Protein AF-A0A2S5LD39-F1 (afdb_monomer_lite)

Structure (mmCIF, N/CA/C/O backbone):
data_AF-A0A2S5LD39-F1
#
_entry.id   AF-A0A2S5LD39-F1
#
loop_
_atom_site.group_PDB
_atom_site.id
_atom_site.type_symbol
_atom_site.label_atom_id
_atom_site.label_alt_id
_atom_site.label_comp_id
_atom_site.label_asym_id
_atom_site.label_entity_id
_atom_site.label_seq_id
_atom_site.pdbx_PDB_ins_code
_atom_site.Cartn_x
_atom_site.Cartn_y
_atom_site.Cartn_z
_atom_site.occupancy
_atom_site.B_iso_or_equiv
_atom_site.auth_seq_id
_atom_site.auth_comp_id
_atom_site.auth_asym_id
_atom_site.auth_atom_id
_atom_site.pdbx_PDB_model_num
ATOM 1 N N . GLY A 1 1 ? -14.773 -1.674 6.099 1.00 36.03 1 GLY A N 1
ATOM 2 C CA . GLY A 1 1 ? -15.063 -3.081 6.422 1.00 36.03 1 GLY A CA 1
ATOM 3 C C . GLY A 1 1 ? -13.744 -3.769 6.643 1.00 36.03 1 GLY A C 1
ATOM 4 O O . GLY A 1 1 ? -12.915 -3.707 5.745 1.00 36.03 1 GLY A O 1
ATOM 5 N N . GLN A 1 2 ? -13.526 -4.292 7.850 1.00 42.81 2 GLN A N 1
ATOM 6 C CA . GLN A 1 2 ? -12.303 -4.993 8.237 1.00 42.81 2 GLN A CA 1
ATOM 7 C C . GLN A 1 2 ? -12.036 -6.142 7.260 1.00 42.81 2 GLN A C 1
ATOM 9 O O . GLN A 1 2 ? -12.878 -7.022 7.088 1.00 42.81 2 GLN A O 1
ATOM 14 N N . GLN A 1 3 ? -10.891 -6.097 6.583 1.00 44.25 3 GLN A N 1
ATOM 15 C CA . GLN A 1 3 ? -10.404 -7.213 5.784 1.00 44.25 3 GLN A CA 1
ATOM 16 C C . GLN A 1 3 ? -9.757 -8.193 6.763 1.00 44.25 3 GLN A C 1
ATOM 18 O O . GLN A 1 3 ? -8.699 -7.909 7.318 1.00 44.25 3 GLN A O 1
ATOM 23 N N . GLY A 1 4 ? -10.460 -9.293 7.041 1.00 42.28 4 GLY A N 1
ATOM 24 C CA . GLY A 1 4 ? -9.931 -10.406 7.820 1.00 42.28 4 GLY A CA 1
ATOM 25 C C . GLY A 1 4 ? -8.698 -10.992 7.138 1.00 42.28 4 GLY A C 1
ATOM 26 O O . GLY A 1 4 ? -8.635 -11.029 5.908 1.00 42.28 4 GLY A O 1
ATOM 27 N N . ALA A 1 5 ? -7.730 -11.410 7.954 1.00 51.00 5 ALA A N 1
ATOM 28 C CA . ALA A 1 5 ? -6.478 -12.023 7.534 1.00 51.00 5 ALA A CA 1
ATOM 29 C C . ALA A 1 5 ? -6.742 -13.129 6.500 1.00 51.00 5 ALA A C 1
ATOM 31 O O . ALA A 1 5 ? -7.277 -14.193 6.818 1.00 51.00 5 ALA A O 1
ATOM 32 N N . ALA A 1 6 ? -6.428 -12.838 5.237 1.00 49.62 6 ALA A N 1
ATOM 33 C CA . ALA A 1 6 ? -6.490 -13.827 4.179 1.00 49.62 6 ALA A CA 1
ATOM 34 C C . ALA A 1 6 ? -5.391 -14.871 4.448 1.00 49.62 6 ALA A C 1
ATOM 36 O O . ALA A 1 6 ? -4.260 -14.475 4.729 1.00 49.62 6 ALA A O 1
ATOM 37 N N . PRO A 1 7 ? -5.682 -16.182 4.370 1.00 45.50 7 PRO A N 1
ATOM 38 C CA . PRO A 1 7 ? -4.676 -17.212 4.598 1.00 45.50 7 PRO A CA 1
ATOM 39 C C . PRO A 1 7 ? -3.533 -17.059 3.589 1.00 45.50 7 PRO A C 1
ATOM 41 O O . PRO A 1 7 ? -3.802 -16.977 2.384 1.00 45.50 7 PRO A O 1
ATOM 44 N N . GLU A 1 8 ? -2.281 -17.073 4.061 1.00 47.78 8 GLU A N 1
ATOM 45 C CA . GLU A 1 8 ? -1.061 -17.095 3.236 1.00 47.78 8 GLU A CA 1
ATOM 46 C C . GLU A 1 8 ? -0.910 -18.437 2.501 1.00 47.78 8 GLU A C 1
ATOM 48 O O . GLU A 1 8 ? -0.020 -19.250 2.723 1.00 47.78 8 GLU A O 1
ATOM 53 N N . THR A 1 9 ? -1.846 -18.703 1.604 1.00 56.69 9 THR A N 1
ATOM 54 C CA . THR A 1 9 ? -1.719 -19.727 0.577 1.00 56.69 9 THR A CA 1
ATOM 55 C C . THR A 1 9 ? -1.221 -19.032 -0.682 1.00 56.69 9 THR A C 1
ATOM 57 O O . THR A 1 9 ? -1.571 -17.879 -0.927 1.00 56.69 9 THR A O 1
ATOM 60 N N . LEU A 1 10 ? -0.440 -19.717 -1.520 1.00 48.19 10 LEU A N 1
ATOM 61 C CA . LEU A 1 10 ? 0.029 -19.171 -2.805 1.00 48.19 10 LEU A CA 1
ATOM 62 C C . LEU A 1 10 ? -1.124 -18.604 -3.670 1.00 48.19 10 LEU A C 1
ATOM 64 O O . LEU A 1 10 ? -0.924 -17.673 -4.444 1.00 48.19 10 LEU A O 1
ATOM 68 N N . GLY A 1 11 ? -2.351 -19.117 -3.496 1.00 48.88 11 GLY A N 1
ATOM 69 C CA . GLY A 1 11 ? -3.562 -18.559 -4.107 1.00 48.88 11 GLY A CA 1
ATOM 70 C C . GLY A 1 11 ?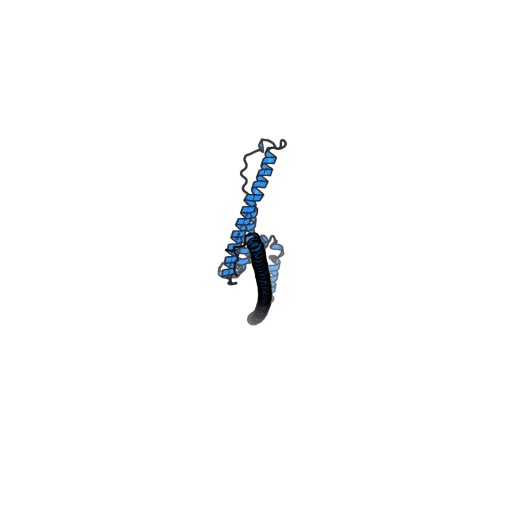 -4.066 -17.267 -3.447 1.00 48.88 11 GLY A C 1
ATOM 71 O O . GLY A 1 11 ? -4.524 -16.366 -4.146 1.00 48.88 11 GLY A O 1
ATOM 72 N N . GLY A 1 12 ? -3.949 -17.134 -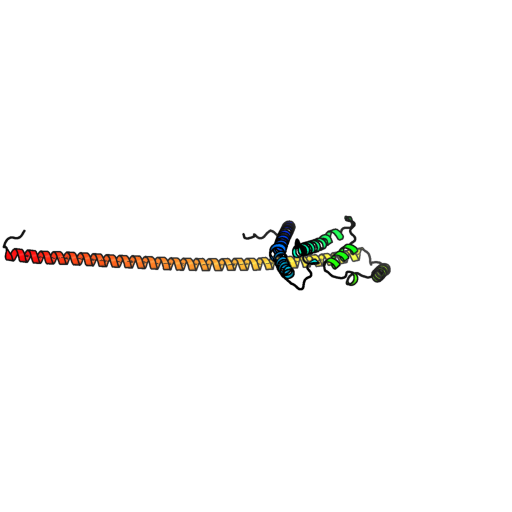2.123 1.00 48.72 12 GLY A N 1
ATOM 73 C CA . GLY A 1 12 ? -4.310 -15.929 -1.369 1.00 48.72 12 GLY A CA 1
ATOM 74 C C . GLY A 1 12 ? -3.435 -14.726 -1.721 1.00 48.72 12 GLY A C 1
ATOM 75 O O . GLY A 1 12 ? -3.961 -13.648 -1.992 1.00 48.72 12 GLY A O 1
ATOM 76 N N . THR A 1 13 ? -2.118 -14.913 -1.837 1.00 56.69 13 THR A N 1
ATOM 77 C CA . THR A 1 13 ? -1.185 -13.863 -2.287 1.00 56.69 13 THR A CA 1
ATOM 78 C C . THR A 1 13 ? -1.436 -13.444 -3.735 1.00 56.69 13 THR A C 1
ATOM 80 O O . THR A 1 13 ? -1.395 -12.254 -4.044 1.00 56.69 13 THR A O 1
ATOM 83 N N . GLN A 1 14 ? -1.785 -14.377 -4.625 1.00 55.34 14 GLN A N 1
ATOM 84 C CA . GLN A 1 14 ? -2.117 -14.059 -6.018 1.00 55.34 14 GLN A CA 1
ATOM 85 C C . GLN A 1 14 ? -3.451 -13.296 -6.146 1.00 55.34 14 GLN A C 1
ATOM 87 O O . GLN A 1 14 ? -3.560 -12.358 -6.939 1.00 55.34 14 GLN A O 1
ATOM 92 N N . ILE A 1 15 ? -4.450 -13.636 -5.323 1.00 60.41 15 ILE A N 1
ATOM 93 C CA . ILE A 1 15 ? -5.727 -12.907 -5.240 1.00 60.41 15 ILE A CA 1
ATOM 94 C C . ILE A 1 15 ? -5.523 -11.507 -4.644 1.00 60.41 15 ILE A C 1
ATOM 96 O O . ILE A 1 15 ? -6.068 -10.536 -5.173 1.00 60.41 15 ILE A O 1
ATOM 100 N N . LEU A 1 16 ? -4.711 -11.366 -3.592 1.00 59.88 16 LEU A N 1
ATOM 101 C CA . LEU A 1 16 ? -4.358 -10.063 -3.018 1.00 59.88 16 LEU A CA 1
ATOM 102 C C . LEU A 1 16 ? -3.633 -9.175 -4.035 1.00 59.88 16 LEU A C 1
ATOM 104 O O . LEU A 1 16 ? -3.983 -8.005 -4.178 1.00 59.88 16 LEU A O 1
ATOM 108 N N . ASN A 1 17 ? -2.693 -9.734 -4.799 1.00 60.44 17 ASN A N 1
ATOM 109 C CA . ASN A 1 17 ? -1.932 -8.975 -5.789 1.00 60.44 17 ASN A CA 1
ATOM 110 C C . ASN A 1 17 ? -2.812 -8.505 -6.968 1.00 60.44 17 ASN A C 1
ATOM 112 O O . ASN A 1 17 ? -2.760 -7.347 -7.390 1.00 60.44 17 ASN A O 1
ATOM 116 N N . ASN A 1 18 ? -3.721 -9.365 -7.443 1.00 61.41 18 ASN A N 1
ATOM 117 C CA . ASN A 1 18 ? -4.702 -8.990 -8.466 1.00 61.41 18 ASN A CA 1
ATOM 118 C C . ASN A 1 18 ? -5.665 -7.893 -7.974 1.00 61.41 18 ASN A C 1
ATOM 120 O O . ASN A 1 18 ? -5.945 -6.935 -8.703 1.00 61.41 18 ASN A O 1
ATOM 124 N N . ASN A 1 19 ? -6.122 -7.977 -6.722 1.00 60.94 19 ASN A N 1
ATOM 125 C CA . ASN A 1 19 ? -6.968 -6.946 -6.119 1.00 60.94 19 ASN A CA 1
ATOM 126 C C . ASN A 1 19 ? -6.217 -5.616 -5.927 1.00 60.94 19 ASN A C 1
ATOM 128 O O . ASN A 1 19 ? -6.778 -4.552 -6.204 1.00 60.94 19 ASN A O 1
ATOM 132 N N . ALA A 1 20 ? -4.940 -5.659 -5.539 1.00 65.00 20 ALA A N 1
ATOM 133 C CA . ALA A 1 20 ? -4.105 -4.472 -5.370 1.00 65.00 20 ALA A CA 1
ATOM 134 C C . ALA A 1 20 ? -3.916 -3.698 -6.688 1.00 65.00 20 ALA A C 1
ATOM 136 O O . ALA A 1 20 ? -4.089 -2.477 -6.717 1.00 65.00 20 ALA A O 1
ATOM 137 N N . SER A 1 21 ? -3.664 -4.396 -7.802 1.00 74.88 21 SER A N 1
ATOM 138 C CA . SER A 1 21 ? -3.486 -3.760 -9.120 1.00 74.88 21 SER A CA 1
ATOM 139 C C . SER A 1 21 ? -4.731 -2.989 -9.595 1.00 74.88 21 SER A C 1
ATOM 141 O O . SER A 1 21 ? -4.629 -1.905 -10.178 1.00 74.88 21 SER A O 1
ATOM 143 N N . THR A 1 22 ? -5.928 -3.493 -9.277 1.00 79.25 22 THR A N 1
ATOM 144 C CA . THR A 1 22 ? -7.205 -2.849 -9.625 1.00 79.25 22 THR A CA 1
ATOM 145 C C . THR A 1 22 ? -7.416 -1.558 -8.834 1.00 79.25 22 THR A C 1
ATOM 147 O O . THR A 1 22 ? -7.843 -0.542 -9.392 1.00 79.25 22 THR A O 1
ATOM 150 N N . VAL A 1 23 ? -7.073 -1.569 -7.543 1.00 83.69 23 VAL A N 1
ATOM 151 C CA . VAL A 1 23 ? -7.136 -0.377 -6.686 1.00 83.69 23 VAL A CA 1
ATOM 152 C C . VAL A 1 23 ? -6.140 0.682 -7.162 1.00 83.69 23 VAL A C 1
ATOM 154 O O . VAL A 1 23 ? -6.523 1.844 -7.304 1.00 83.69 23 VAL A O 1
ATOM 157 N N . MET A 1 24 ? -4.909 0.289 -7.502 1.00 82.38 24 MET A N 1
ATOM 158 C CA . MET A 1 24 ? -3.881 1.213 -7.997 1.00 82.38 24 MET A CA 1
ATOM 159 C C . MET A 1 24 ? -4.282 1.890 -9.311 1.00 82.38 24 MET A C 1
ATOM 161 O O . MET A 1 24 ? -4.194 3.113 -9.422 1.00 82.38 24 MET A O 1
ATOM 165 N N . ARG A 1 25 ? -4.819 1.137 -10.283 1.00 85.94 25 ARG A N 1
ATOM 166 C CA . ARG A 1 25 ? -5.350 1.711 -11.535 1.00 85.94 25 ARG A CA 1
ATOM 167 C C . ARG A 1 25 ? -6.470 2.714 -11.284 1.00 85.94 25 ARG A C 1
ATOM 169 O O . ARG A 1 25 ? -6.530 3.755 -11.937 1.00 85.94 25 ARG A O 1
ATOM 176 N N . ARG A 1 26 ? -7.365 2.416 -10.337 1.00 85.94 26 ARG A N 1
ATOM 177 C CA . ARG A 1 26 ? -8.467 3.315 -9.975 1.00 85.94 26 ARG A CA 1
ATOM 178 C C . ARG A 1 26 ? -7.954 4.607 -9.344 1.00 85.94 26 ARG A C 1
ATOM 180 O O . ARG A 1 26 ? -8.447 5.674 -9.701 1.00 85.94 26 ARG A O 1
ATOM 187 N N . ILE A 1 27 ? -6.989 4.524 -8.427 1.00 86.81 27 ILE A N 1
ATOM 188 C CA . ILE A 1 27 ? -6.377 5.700 -7.791 1.00 86.81 27 ILE A CA 1
ATOM 189 C C . ILE A 1 27 ? -5.663 6.552 -8.840 1.00 86.81 27 ILE A C 1
ATOM 191 O O . ILE A 1 27 ? -5.909 7.753 -8.906 1.00 86.81 27 ILE A O 1
ATOM 195 N N . ALA A 1 28 ? -4.861 5.931 -9.705 1.00 86.31 28 ALA A N 1
ATOM 196 C CA . ALA A 1 28 ? -4.162 6.620 -10.782 1.00 86.31 28 ALA A CA 1
ATOM 197 C C . ALA A 1 28 ? -5.122 7.338 -11.738 1.00 86.31 28 ALA A C 1
ATOM 199 O O . ALA A 1 28 ? -4.931 8.520 -12.009 1.00 86.31 28 ALA A O 1
ATOM 200 N N . ARG A 1 29 ? -6.204 6.676 -12.170 1.00 87.31 29 ARG A N 1
ATOM 201 C CA . ARG A 1 29 ? -7.238 7.317 -12.994 1.00 87.31 29 ARG A CA 1
ATOM 202 C C . ARG A 1 29 ? -7.949 8.446 -12.253 1.00 87.31 29 ARG A C 1
ATOM 204 O O . ARG A 1 29 ? -8.180 9.499 -12.822 1.00 87.31 29 ARG A O 1
ATOM 211 N N . THR A 1 30 ? -8.263 8.255 -10.973 1.00 88.19 30 THR A N 1
ATOM 212 C CA . THR A 1 30 ? -8.900 9.308 -10.167 1.00 88.19 30 THR A CA 1
ATOM 213 C C . THR A 1 30 ? -7.996 10.533 -10.055 1.00 88.19 30 THR A C 1
ATOM 215 O O . THR A 1 30 ? -8.482 11.657 -10.118 1.00 88.19 30 THR A O 1
ATOM 218 N N . TYR A 1 31 ? -6.687 10.331 -9.923 1.00 87.44 31 TYR A N 1
ATOM 219 C CA . TYR A 1 31 ? -5.715 11.416 -9.899 1.00 87.44 31 TYR A CA 1
ATOM 220 C C . TYR A 1 31 ? -5.603 12.118 -11.262 1.00 87.44 31 TYR A C 1
ATOM 222 O O . TYR A 1 31 ? -5.674 13.345 -11.320 1.00 87.44 31 TYR A O 1
ATOM 230 N N . ASP A 1 32 ? -5.507 11.355 -12.356 1.00 87.62 32 ASP A N 1
ATOM 231 C CA . ASP A 1 32 ? -5.506 11.888 -13.725 1.00 87.62 32 ASP A CA 1
ATOM 232 C C . ASP A 1 32 ? -6.782 12.730 -13.995 1.00 87.62 32 ASP A C 1
ATOM 234 O O . ASP A 1 32 ? -6.670 13.880 -14.421 1.00 87.62 32 ASP A O 1
ATOM 238 N N . ASP A 1 33 ? -7.972 12.220 -13.650 1.00 88.38 33 ASP A N 1
ATOM 239 C CA . ASP A 1 33 ? -9.276 12.855 -13.922 1.00 88.38 33 ASP A CA 1
ATOM 240 C C . ASP A 1 33 ? -9.602 14.041 -12.988 1.00 88.38 33 ASP A C 1
ATOM 242 O O . ASP A 1 33 ? -10.328 14.964 -13.365 1.00 88.38 33 ASP A O 1
ATOM 246 N N . LYS A 1 34 ? -9.157 14.001 -11.723 1.00 88.75 34 LYS A N 1
ATOM 247 C CA . LYS A 1 34 ? -9.543 14.993 -10.693 1.00 88.75 34 LYS A CA 1
ATOM 248 C C . LYS A 1 34 ? -8.462 16.008 -10.369 1.00 88.75 34 LYS A C 1
ATOM 250 O O . LYS A 1 34 ? -8.786 17.065 -9.833 1.00 88.75 34 LYS A O 1
ATOM 255 N N . VAL A 1 35 ? -7.207 15.713 -10.686 1.00 89.94 35 VAL A N 1
ATOM 256 C CA . VAL A 1 35 ? -6.081 16.613 -10.430 1.00 89.94 35 VAL A CA 1
ATOM 257 C C . VAL A 1 35 ? -5.474 17.049 -11.752 1.00 89.94 35 VAL A C 1
ATOM 259 O O . VAL A 1 35 ? -5.552 18.228 -12.086 1.00 89.94 35 VAL A O 1
ATOM 262 N N . THR A 1 36 ? -4.929 16.122 -12.534 1.00 88.50 36 THR A N 1
ATOM 263 C CA . THR A 1 36 ? -4.137 16.469 -13.720 1.00 88.50 36 THR A CA 1
ATOM 264 C C . THR A 1 36 ? -4.974 17.152 -14.804 1.00 88.50 36 THR A C 1
ATOM 266 O O . THR A 1 36 ? -4.620 18.244 -15.244 1.00 88.50 36 THR A O 1
ATOM 269 N N . GLU A 1 37 ? -6.108 16.572 -15.206 1.00 89.81 37 GLU A N 1
ATOM 270 C CA . GLU A 1 37 ? -6.962 17.145 -16.254 1.00 89.81 37 GLU A CA 1
ATOM 271 C C . GLU A 1 37 ? -7.525 18.532 -15.873 1.00 89.81 37 GLU A C 1
ATOM 273 O O . GLU A 1 37 ? -7.377 19.455 -16.679 1.00 89.81 37 GLU A O 1
ATOM 278 N N . PRO A 1 38 ? -8.086 18.760 -14.665 1.00 91.19 38 PRO A N 1
ATOM 279 C CA . PRO A 1 38 ? -8.578 20.084 -14.281 1.00 91.19 38 PRO A CA 1
ATOM 280 C C . PRO A 1 38 ? -7.489 21.156 -14.205 1.00 91.19 38 PRO A C 1
ATOM 282 O O . PRO A 1 38 ? -7.743 22.303 -14.569 1.00 91.19 38 PRO A O 1
ATOM 285 N N . HIS A 1 39 ? -6.280 20.809 -13.747 1.00 90.12 39 HIS A N 1
ATOM 286 C CA . HIS A 1 39 ? -5.182 21.775 -13.664 1.00 90.12 39 HIS A CA 1
ATOM 287 C C . HIS A 1 39 ? -4.656 22.140 -15.050 1.00 90.12 39 HIS A C 1
ATOM 289 O O . HIS A 1 39 ? -4.509 23.323 -15.339 1.00 90.12 39 HIS A O 1
ATOM 295 N N . ILE A 1 40 ? -4.449 21.156 -15.933 1.00 88.25 40 ILE A N 1
ATOM 296 C CA . ILE A 1 40 ? -4.031 21.427 -17.316 1.00 88.25 40 ILE A CA 1
ATOM 297 C C . ILE A 1 40 ? -5.100 22.252 -18.038 1.00 88.25 40 ILE A C 1
ATOM 299 O O . ILE A 1 40 ? -4.751 23.215 -18.713 1.00 88.25 40 ILE A O 1
ATOM 303 N N . ARG A 1 41 ? -6.393 21.942 -17.853 1.00 89.19 41 ARG A N 1
ATOM 304 C CA . ARG A 1 41 ? -7.486 22.742 -18.426 1.00 89.19 41 ARG A CA 1
ATOM 305 C C . ARG A 1 41 ? -7.445 24.184 -17.925 1.00 89.19 41 ARG A C 1
ATOM 307 O O . ARG A 1 41 ? -7.509 25.091 -18.740 1.00 89.19 41 ARG A O 1
ATOM 314 N N . ARG A 1 42 ? -7.261 24.403 -16.620 1.00 88.81 42 ARG A N 1
ATOM 315 C CA . ARG A 1 42 ? -7.143 25.753 -16.046 1.00 88.81 42 ARG A CA 1
ATOM 316 C C . ARG A 1 42 ? -5.941 26.521 -16.602 1.00 88.81 42 ARG A C 1
ATOM 318 O O . ARG A 1 42 ? -6.063 27.704 -16.898 1.00 88.81 42 ARG A O 1
ATOM 325 N N . TYR A 1 43 ? -4.782 25.874 -16.729 1.00 89.00 43 TYR A N 1
ATOM 326 C CA . TYR A 1 43 ? -3.599 26.513 -17.313 1.00 89.00 43 TYR A CA 1
ATOM 327 C C . TYR A 1 43 ? -3.806 26.831 -18.792 1.00 89.00 43 TYR A C 1
ATOM 329 O O . TYR A 1 43 ? -3.395 27.890 -19.249 1.00 89.00 43 TYR A O 1
ATOM 337 N N . TYR A 1 44 ? -4.493 25.952 -19.518 1.00 87.25 44 TYR A N 1
ATOM 338 C CA . TYR A 1 44 ? -4.851 26.190 -20.907 1.00 87.25 44 TYR A CA 1
ATOM 339 C C . TYR A 1 44 ? -5.832 27.361 -21.061 1.00 87.25 44 TYR A C 1
ATOM 341 O O . TYR A 1 44 ? -5.604 28.248 -21.874 1.00 87.25 44 TYR A O 1
ATOM 349 N N . GLU A 1 45 ? -6.873 27.423 -20.227 1.00 85.88 45 GLU A N 1
ATOM 350 C CA . GLU A 1 45 ? -7.801 28.560 -20.167 1.00 85.88 45 GLU A CA 1
ATOM 351 C C . GLU A 1 45 ? -7.071 29.875 -19.869 1.00 85.88 45 GLU A C 1
ATOM 353 O O . GLU A 1 45 ? -7.372 30.899 -20.476 1.00 85.88 45 GLU A O 1
ATOM 358 N N . TRP A 1 46 ? -6.080 29.848 -18.975 1.00 87.06 46 TRP A N 1
ATOM 359 C CA . TRP A 1 46 ? -5.250 31.016 -18.695 1.00 87.06 46 TRP A CA 1
ATOM 360 C C . TRP A 1 46 ? -4.413 31.443 -19.914 1.00 87.06 46 TRP A C 1
ATOM 362 O O . TRP A 1 46 ? -4.397 32.625 -20.242 1.00 87.06 46 TRP A O 1
ATOM 372 N N . LEU A 1 47 ? -3.801 30.496 -20.635 1.00 85.56 47 LEU A N 1
ATOM 373 C CA . LEU A 1 47 ? -3.046 30.776 -21.868 1.00 85.56 47 LEU A CA 1
ATOM 374 C C . LEU A 1 47 ? -3.927 31.328 -23.000 1.00 85.56 47 LEU A C 1
ATOM 376 O O . LEU A 1 47 ? -3.465 32.129 -23.806 1.00 85.56 47 LEU A O 1
ATOM 380 N N . LEU A 1 48 ? -5.205 30.945 -23.058 1.00 85.88 48 LEU A N 1
ATOM 381 C CA . LEU A 1 48 ? -6.149 31.511 -24.027 1.00 85.88 48 LEU A CA 1
ATOM 382 C C . LEU A 1 48 ? -6.442 32.998 -23.765 1.00 85.88 48 LEU A C 1
ATOM 384 O O . LEU A 1 48 ? -6.684 33.752 -24.711 1.00 85.88 48 LEU A O 1
ATOM 388 N N . LEU A 1 49 ? -6.407 33.426 -22.501 1.00 85.69 49 LEU A N 1
ATOM 389 C CA . LEU A 1 49 ? -6.624 34.819 -22.096 1.00 85.69 49 LEU A CA 1
ATOM 390 C C . LEU A 1 49 ? -5.377 35.697 -22.265 1.00 85.69 49 LEU A C 1
ATOM 392 O O . LEU A 1 49 ? -5.497 36.921 -22.248 1.00 85.69 49 LEU A O 1
ATOM 396 N N . ASP A 1 50 ? -4.204 35.089 -22.427 1.00 85.94 50 ASP A N 1
ATOM 397 C CA . ASP A 1 50 ? -2.939 35.798 -22.580 1.00 85.94 50 ASP A CA 1
ATOM 398 C C . ASP A 1 50 ? -2.858 36.499 -23.950 1.00 85.94 50 ASP A C 1
ATOM 400 O O . ASP A 1 50 ? -3.144 35.906 -24.996 1.00 85.94 50 ASP A O 1
ATOM 404 N N . SER A 1 51 ? -2.494 37.782 -23.953 1.00 83.25 51 SER A N 1
ATOM 405 C CA . SER A 1 51 ? -2.311 38.584 -25.167 1.00 83.25 51 SER A CA 1
ATOM 406 C C . SER A 1 51 ? -1.008 38.279 -25.901 1.00 83.25 51 SER A C 1
ATOM 408 O O . SER A 1 51 ? -0.908 38.580 -27.089 1.00 83.25 51 SER A O 1
ATOM 410 N N . ASP A 1 52 ? -0.028 37.692 -25.211 1.00 87.56 52 ASP A N 1
ATOM 411 C CA . ASP A 1 52 ? 1.290 37.388 -25.771 1.00 87.56 52 ASP A CA 1
ATOM 412 C C . ASP A 1 52 ? 1.290 36.079 -26.582 1.00 87.56 52 ASP A C 1
ATOM 414 O O . ASP A 1 52 ? 2.214 35.820 -27.357 1.00 87.56 52 ASP A O 1
ATOM 418 N N . VAL A 1 53 ? 0.236 35.262 -26.452 1.00 84.00 53 VAL A N 1
ATOM 419 C CA . VAL A 1 53 ? 0.050 34.025 -27.221 1.00 84.00 53 VAL A CA 1
ATOM 420 C C . VAL A 1 53 ? -0.623 34.344 -28.566 1.00 84.00 53 VAL A C 1
ATOM 422 O O . VAL A 1 53 ? -1.739 34.876 -28.573 1.00 84.00 53 VAL A O 1
ATOM 425 N N . PRO A 1 54 ? -0.006 34.004 -29.716 1.00 85.75 54 PRO A N 1
ATOM 426 C CA . PRO A 1 54 ? -0.601 34.231 -31.030 1.00 85.75 54 PRO A CA 1
ATOM 427 C C . PRO A 1 54 ? -1.946 33.516 -31.194 1.00 85.75 54 PRO A C 1
ATOM 429 O O . PRO A 1 54 ? -2.088 32.350 -30.832 1.00 85.75 54 PRO A O 1
ATOM 432 N N . GLU A 1 55 ? -2.916 34.173 -31.834 1.00 78.31 55 GLU A N 1
ATOM 433 C CA . GLU A 1 55 ? -4.260 33.608 -32.049 1.00 78.31 55 GLU A CA 1
ATOM 434 C C . GLU A 1 55 ? -4.233 32.290 -32.846 1.00 78.31 55 GLU A C 1
ATOM 436 O O . GLU A 1 55 ? -5.069 31.419 -32.643 1.00 78.31 55 GLU A O 1
ATOM 441 N N . SER A 1 56 ? -3.227 32.089 -33.706 1.00 82.94 56 SER A N 1
ATOM 442 C CA . SER A 1 56 ? -3.027 30.831 -34.440 1.00 82.94 56 SER A CA 1
ATOM 443 C C . SER A 1 56 ? -2.717 29.629 -33.545 1.00 82.94 56 SER A C 1
ATOM 445 O O . SER A 1 56 ? -2.889 28.493 -33.979 1.00 82.94 56 SER A O 1
ATOM 447 N N . GLU A 1 57 ? -2.230 29.863 -32.325 1.00 77.81 57 GLU A N 1
ATOM 448 C CA . GLU A 1 57 ? -1.927 28.818 -31.341 1.00 77.81 57 GLU A CA 1
ATOM 449 C C . GLU A 1 57 ? -3.084 28.590 -30.353 1.00 77.81 57 GLU A C 1
ATOM 451 O O . GLU A 1 57 ? -3.102 27.586 -29.636 1.00 77.81 57 GLU A O 1
ATOM 456 N N . LYS A 1 58 ? -4.092 29.474 -30.359 1.00 81.12 58 LYS A N 1
ATOM 457 C CA . LYS A 1 58 ? -5.311 29.362 -29.555 1.00 81.12 58 LYS A CA 1
ATOM 458 C C . LYS A 1 58 ? -6.319 28.469 -30.277 1.00 81.12 58 LYS A C 1
ATOM 460 O O . LYS A 1 58 ? -7.034 28.891 -31.180 1.00 81.12 58 LYS A O 1
ATOM 465 N N . GLY A 1 59 ? -6.344 27.194 -29.899 1.00 80.88 59 GLY A N 1
ATOM 466 C CA . GLY A 1 59 ? -7.212 26.176 -30.499 1.00 80.88 59 GLY A CA 1
ATOM 467 C C . GLY A 1 59 ? -8.226 25.577 -29.526 1.00 80.88 59 GLY A C 1
ATOM 468 O O . GLY A 1 59 ? -8.237 25.874 -28.332 1.00 80.88 59 GLY A O 1
ATOM 469 N N . ASP A 1 60 ? -9.061 24.670 -30.025 1.00 79.62 60 ASP A N 1
ATOM 470 C CA . ASP A 1 60 ? -9.825 23.770 -29.161 1.00 79.62 60 ASP A CA 1
ATOM 471 C C . ASP A 1 60 ? -8.977 22.526 -28.853 1.00 79.62 60 ASP A C 1
ATOM 473 O O . ASP A 1 60 ? -8.495 21.851 -29.766 1.00 79.62 60 ASP A O 1
ATOM 477 N N . TYR A 1 61 ? -8.777 22.227 -27.567 1.00 78.06 61 TYR A N 1
ATOM 478 C CA . TYR A 1 61 ? -8.002 21.073 -27.116 1.00 78.06 61 TYR A CA 1
ATOM 479 C C . TYR A 1 61 ? -8.820 20.183 -26.194 1.00 78.06 61 TYR A C 1
ATOM 481 O O . TYR A 1 61 ? -9.310 20.587 -25.138 1.00 78.06 61 TYR A O 1
ATOM 489 N N . LYS A 1 62 ? -8.851 18.896 -26.540 1.00 80.00 62 LYS A N 1
ATOM 490 C CA . LYS A 1 62 ? -9.381 17.848 -25.676 1.00 80.00 62 LYS A CA 1
ATOM 491 C C . LYS A 1 62 ? -8.245 17.182 -24.907 1.00 80.00 62 LYS A C 1
ATOM 493 O O . LYS A 1 62 ? -7.507 16.361 -25.448 1.00 80.00 62 LYS A O 1
ATOM 498 N N . ILE A 1 63 ? -8.115 17.533 -23.632 1.00 81.19 63 ILE A N 1
ATOM 499 C CA . ILE A 1 63 ? -7.095 16.973 -22.740 1.00 81.19 63 ILE A CA 1
ATOM 500 C C . ILE A 1 63 ? -7.528 15.572 -22.291 1.00 81.19 63 ILE A C 1
ATOM 502 O O . ILE A 1 63 ? -8.649 15.385 -21.827 1.00 81.19 63 ILE A O 1
ATOM 506 N N . VAL A 1 64 ? -6.630 14.591 -22.416 1.00 83.12 64 VAL A N 1
ATOM 507 C CA . VAL A 1 64 ? -6.798 13.239 -21.861 1.00 83.12 64 VAL A CA 1
ATOM 508 C C . VAL A 1 64 ? -5.538 12.890 -21.072 1.00 83.12 64 VAL A C 1
ATOM 510 O O . VAL A 1 64 ? -4.512 12.534 -21.654 1.00 83.12 64 VAL A O 1
ATOM 513 N N . ALA A 1 65 ? -5.601 12.994 -19.745 1.00 83.88 65 ALA A N 1
ATOM 514 C CA . ALA A 1 65 ? -4.483 12.645 -18.874 1.00 83.88 65 ALA A CA 1
ATOM 515 C C . ALA A 1 65 ? -4.382 11.117 -18.719 1.00 83.88 65 ALA A C 1
ATOM 517 O O . ALA A 1 65 ? -5.344 10.449 -18.351 1.00 83.88 65 ALA A O 1
ATOM 518 N N . ARG A 1 66 ? -3.216 10.543 -19.039 1.00 83.81 66 ARG A N 1
ATOM 519 C CA . ARG A 1 66 ? -2.926 9.103 -18.859 1.00 83.81 66 ARG A CA 1
ATOM 520 C C . ARG A 1 66 ? -1.616 8.850 -18.115 1.00 83.81 66 ARG A C 1
ATOM 522 O O . ARG A 1 66 ? -1.111 7.729 -18.134 1.00 83.81 66 ARG A O 1
ATOM 529 N N . GLY A 1 67 ? -1.029 9.889 -17.525 1.00 81.19 67 GLY A N 1
ATOM 530 C CA . GLY A 1 67 ? 0.322 9.845 -16.972 1.00 81.19 67 GLY A CA 1
ATOM 531 C C . GLY A 1 67 ? 0.415 8.902 -15.780 1.00 81.19 67 GLY A C 1
ATOM 532 O O . GLY A 1 67 ? 1.232 7.981 -15.784 1.00 81.19 67 GLY A O 1
ATOM 533 N N . SER A 1 68 ? -0.462 9.076 -14.791 1.00 83.19 68 SER A N 1
ATOM 534 C CA . SER A 1 68 ? -0.477 8.216 -13.608 1.00 83.19 68 SER A CA 1
ATOM 535 C C . SER A 1 68 ? -0.873 6.788 -13.971 1.00 83.19 68 SER A C 1
ATOM 537 O O . SER A 1 68 ? -0.260 5.833 -13.495 1.00 83.19 68 SER A O 1
ATOM 539 N N . SER A 1 69 ? -1.848 6.628 -14.867 1.00 81.75 69 SER A N 1
ATOM 540 C CA . SER A 1 69 ? -2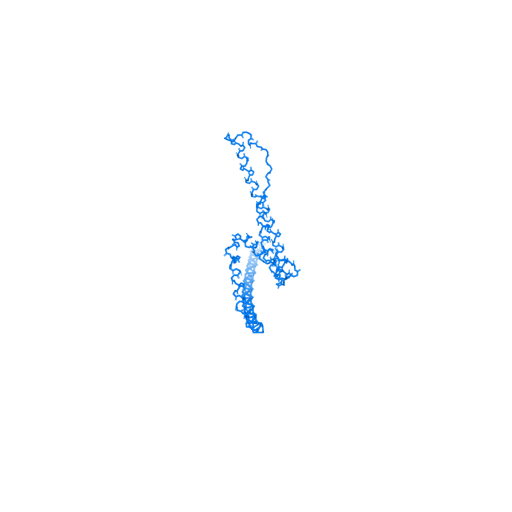.290 5.308 -15.331 1.00 81.75 69 SER A CA 1
ATOM 541 C C . SER A 1 69 ? -1.172 4.534 -16.051 1.00 81.75 69 SER A C 1
ATOM 543 O O . SER A 1 69 ? -0.965 3.354 -15.779 1.00 81.75 69 SER A O 1
ATOM 545 N N . ALA A 1 70 ? -0.399 5.196 -16.919 1.00 83.69 70 ALA A N 1
ATOM 546 C CA . ALA A 1 70 ? 0.722 4.579 -17.631 1.00 83.69 70 ALA A CA 1
ATOM 547 C C . ALA A 1 70 ? 1.862 4.152 -16.691 1.00 83.69 70 ALA A C 1
ATOM 549 O O . ALA A 1 70 ? 2.507 3.130 -16.927 1.00 83.69 70 ALA A O 1
ATOM 550 N N . LEU A 1 71 ? 2.102 4.906 -15.613 1.00 84.44 71 LEU A N 1
ATOM 551 C CA . LEU A 1 71 ? 3.098 4.543 -14.604 1.00 84.44 71 LEU A CA 1
ATOM 552 C C . LEU A 1 71 ? 2.694 3.286 -13.827 1.00 84.44 71 LEU A C 1
ATOM 554 O O . LEU A 1 71 ? 3.547 2.433 -13.593 1.00 84.44 71 LEU A O 1
ATOM 558 N N . VAL A 1 72 ? 1.409 3.144 -13.490 1.00 84.50 72 VAL A N 1
ATOM 559 C CA . VAL A 1 72 ? 0.890 1.938 -12.827 1.00 84.50 72 VAL A CA 1
ATOM 560 C C . VAL A 1 72 ? 1.001 0.713 -13.732 1.00 84.50 72 VAL A C 1
ATOM 562 O O . VAL A 1 72 ? 1.460 -0.330 -13.276 1.00 84.50 72 VAL A O 1
ATOM 565 N N . GLU A 1 73 ? 0.654 0.818 -15.019 1.00 84.62 73 GLU A N 1
ATOM 566 C CA . GLU A 1 73 ? 0.831 -0.315 -15.943 1.00 84.62 73 GLU A CA 1
ATOM 567 C C . GLU A 1 73 ? 2.301 -0.713 -16.090 1.00 84.62 73 GLU A C 1
ATOM 569 O O . GLU A 1 73 ? 2.614 -1.901 -16.134 1.00 84.62 73 GLU A O 1
ATOM 574 N N . ARG A 1 74 ? 3.216 0.264 -16.122 1.00 83.00 74 ARG A N 1
ATOM 575 C CA . ARG A 1 74 ? 4.654 -0.023 -16.174 1.00 83.00 74 ARG A CA 1
ATOM 576 C C . ARG A 1 74 ? 5.131 -0.764 -14.923 1.00 83.00 74 ARG A C 1
ATOM 578 O O . ARG A 1 74 ? 5.947 -1.673 -15.034 1.00 83.00 74 ARG A O 1
ATOM 585 N N . ASP A 1 75 ? 4.627 -0.400 -13.746 1.00 83.12 75 ASP A N 1
ATOM 586 C CA . ASP A 1 75 ? 4.963 -1.096 -12.500 1.00 83.12 75 ASP A CA 1
ATOM 587 C C . ASP A 1 75 ? 4.429 -2.538 -12.481 1.00 83.12 75 ASP A C 1
ATOM 589 O O . ASP A 1 75 ? 5.170 -3.477 -12.196 1.00 83.12 75 ASP A O 1
ATOM 593 N N . ILE A 1 76 ? 3.178 -2.743 -12.905 1.00 82.75 76 ILE A N 1
ATOM 594 C CA . ILE A 1 76 ? 2.581 -4.082 -13.037 1.00 82.75 76 ILE A CA 1
ATOM 595 C C . ILE A 1 76 ? 3.388 -4.947 -14.020 1.00 82.75 76 ILE A C 1
ATOM 597 O O . ILE A 1 76 ? 3.642 -6.127 -13.759 1.00 82.75 76 ILE A O 1
ATOM 601 N N . GLN A 1 77 ? 3.829 -4.370 -15.141 1.00 81.12 77 GLN A N 1
ATOM 602 C CA . GLN A 1 77 ? 4.700 -5.057 -16.097 1.00 81.12 77 GLN A CA 1
ATOM 603 C C . GLN A 1 77 ? 6.032 -5.457 -15.453 1.00 81.12 77 GLN A C 1
ATOM 605 O O . GLN A 1 77 ? 6.448 -6.603 -15.601 1.00 81.12 77 GLN A O 1
ATOM 610 N N . ASN A 1 78 ? 6.663 -4.569 -14.681 1.00 83.69 78 ASN A N 1
ATOM 611 C CA . ASN A 1 78 ? 7.905 -4.869 -13.964 1.00 83.69 78 ASN A CA 1
ATOM 612 C C . ASN A 1 78 ? 7.743 -6.036 -12.978 1.00 83.69 78 ASN A C 1
ATOM 614 O O . ASN A 1 78 ? 8.575 -6.945 -12.957 1.00 83.69 78 ASN A O 1
ATOM 618 N N . GLN A 1 79 ? 6.655 -6.046 -12.204 1.00 82.00 79 GLN A N 1
ATOM 619 C CA . GLN A 1 79 ? 6.343 -7.140 -11.280 1.00 82.00 79 GLN A CA 1
ATOM 620 C C . GLN A 1 79 ? 6.110 -8.463 -12.021 1.00 82.00 79 GLN A C 1
ATOM 622 O O . GLN A 1 79 ? 6.599 -9.513 -11.604 1.00 82.00 79 GLN A O 1
ATOM 627 N N . THR A 1 80 ? 5.409 -8.411 -13.155 1.00 79.88 80 THR A N 1
ATOM 628 C CA . THR A 1 80 ? 5.155 -9.589 -13.997 1.00 79.88 80 THR A CA 1
ATOM 629 C C . THR A 1 80 ? 6.458 -10.145 -14.568 1.00 79.88 80 THR A C 1
ATOM 631 O O . THR A 1 80 ? 6.684 -11.352 -14.515 1.00 79.88 80 THR A O 1
ATOM 634 N N . ILE A 1 81 ? 7.352 -9.277 -15.061 1.00 82.31 81 ILE A N 1
ATOM 635 C CA . ILE A 1 81 ? 8.666 -9.689 -15.569 1.00 82.31 81 ILE A CA 1
ATOM 636 C C . ILE A 1 81 ? 9.462 -10.401 -14.479 1.00 82.31 81 ILE A C 1
ATOM 638 O O . ILE A 1 81 ? 10.002 -11.463 -14.768 1.00 82.31 81 ILE A O 1
ATOM 642 N N . ALA A 1 82 ? 9.467 -9.898 -13.240 1.00 80.88 82 ALA A N 1
ATOM 643 C CA . ALA A 1 82 ? 10.137 -10.555 -12.116 1.00 80.88 82 ALA A CA 1
ATOM 644 C C . ALA A 1 82 ? 9.590 -11.973 -11.848 1.00 80.88 82 ALA A C 1
ATOM 646 O O . ALA A 1 82 ? 10.361 -12.920 -11.689 1.00 80.88 82 ALA A O 1
ATOM 647 N N . GLN A 1 83 ? 8.263 -12.144 -11.858 1.00 78.00 83 GLN A N 1
ATOM 648 C CA . GLN A 1 83 ? 7.616 -13.445 -11.640 1.00 78.00 83 GLN A CA 1
ATOM 649 C C . GLN A 1 83 ? 7.900 -14.455 -12.762 1.00 78.00 83 GLN A C 1
ATOM 651 O O . GLN A 1 83 ? 7.953 -15.660 -12.509 1.00 78.00 83 GLN A O 1
ATOM 656 N N . MET A 1 84 ? 8.147 -13.987 -13.992 1.00 76.25 84 MET A N 1
ATOM 657 C CA . MET A 1 84 ? 8.519 -14.861 -15.112 1.00 76.25 84 MET A CA 1
ATOM 658 C C . MET A 1 84 ? 9.866 -15.575 -14.914 1.00 76.25 84 MET A C 1
ATOM 660 O O . MET A 1 84 ? 10.124 -16.551 -15.618 1.00 76.25 84 MET A O 1
ATOM 664 N N . GLY A 1 85 ? 10.693 -15.171 -13.942 1.00 75.81 85 GLY A N 1
ATOM 665 C CA . GLY A 1 85 ? 11.999 -15.788 -13.687 1.00 75.81 85 GLY A CA 1
ATOM 666 C C . GLY A 1 85 ? 11.939 -17.305 -13.473 1.00 75.81 85 GLY A C 1
ATOM 667 O O . GLY A 1 85 ? 12.797 -18.030 -13.969 1.00 75.81 85 GLY A O 1
ATOM 668 N N . ALA A 1 86 ? 10.882 -17.815 -12.832 1.00 70.75 86 ALA A N 1
ATOM 669 C CA . ALA A 1 86 ? 10.701 -19.256 -12.636 1.00 70.75 86 ALA A CA 1
ATOM 670 C C . ALA A 1 86 ? 10.416 -20.019 -13.946 1.00 70.75 86 ALA A C 1
ATOM 672 O O . ALA A 1 86 ? 10.831 -21.167 -14.099 1.00 70.75 86 ALA A O 1
ATOM 673 N N . MET A 1 87 ? 9.735 -19.386 -14.909 1.00 72.25 87 MET A N 1
ATOM 674 C CA . MET A 1 87 ? 9.441 -19.981 -16.220 1.00 72.25 87 MET A CA 1
ATOM 675 C C . MET A 1 87 ? 10.653 -19.938 -17.152 1.00 72.25 87 MET A C 1
ATOM 677 O O . MET A 1 87 ? 10.858 -20.863 -17.929 1.00 72.25 87 MET A O 1
ATOM 681 N N . VAL A 1 88 ? 11.488 -18.903 -17.032 1.00 75.50 88 VAL A N 1
ATOM 682 C CA . VAL A 1 88 ? 12.711 -18.709 -17.829 1.00 75.50 88 VAL A CA 1
ATOM 683 C C . VAL A 1 88 ? 13.752 -19.803 -17.570 1.00 75.50 88 VAL A C 1
ATOM 685 O O . VAL A 1 88 ? 14.498 -20.175 -18.470 1.00 75.50 88 VAL A O 1
ATOM 688 N N . ILE A 1 89 ? 13.792 -20.349 -16.352 1.00 74.00 89 ILE A N 1
ATOM 689 C CA . ILE A 1 89 ? 14.713 -21.434 -15.982 1.00 74.00 89 ILE A CA 1
ATOM 690 C C . ILE A 1 89 ? 14.311 -22.764 -16.643 1.00 74.00 89 ILE A C 1
ATOM 692 O O . ILE A 1 89 ? 15.156 -23.642 -16.804 1.00 74.00 89 ILE A O 1
ATOM 696 N N . ASN A 1 90 ? 13.047 -22.927 -17.047 1.00 76.19 90 ASN A N 1
ATOM 697 C CA . ASN A 1 90 ? 12.567 -24.146 -17.686 1.00 76.19 90 ASN A CA 1
ATOM 698 C C . ASN A 1 90 ? 12.805 -24.098 -19.214 1.00 76.19 90 ASN A C 1
ATOM 700 O O . ASN A 1 90 ? 12.124 -23.342 -19.915 1.00 76.19 90 ASN A O 1
ATOM 704 N N . PRO A 1 91 ? 13.696 -24.949 -19.768 1.00 71.69 91 PRO A N 1
ATOM 705 C CA . PRO A 1 91 ? 14.021 -24.943 -21.196 1.00 71.69 91 PRO A CA 1
ATOM 706 C C . PRO A 1 91 ? 12.833 -25.258 -22.118 1.00 71.69 91 PRO A C 1
ATOM 708 O O . PRO A 1 91 ? 12.880 -24.931 -23.301 1.00 71.69 91 PRO A O 1
ATOM 711 N N . ALA A 1 92 ? 11.760 -25.870 -21.598 1.00 75.12 92 ALA A N 1
ATOM 712 C CA . ALA A 1 92 ? 10.579 -26.250 -22.374 1.00 75.12 92 ALA A CA 1
ATOM 713 C C . ALA A 1 92 ? 9.828 -25.053 -22.982 1.00 75.12 92 ALA A C 1
ATOM 715 O O . ALA A 1 92 ? 9.150 -25.210 -23.994 1.00 75.12 92 ALA A O 1
ATOM 716 N N . PHE A 1 93 ? 9.954 -23.861 -22.390 1.00 74.06 93 PHE A N 1
ATOM 717 C CA . PHE A 1 93 ? 9.302 -22.651 -22.896 1.00 74.06 93 PHE A CA 1
ATOM 718 C C . PHE A 1 93 ? 10.106 -21.935 -23.990 1.00 74.06 93 PHE A C 1
ATOM 720 O O . PHE A 1 93 ? 9.604 -20.980 -24.577 1.00 74.06 93 PHE A O 1
ATOM 727 N N . GLY A 1 94 ? 11.344 -22.366 -24.271 1.00 75.75 94 GLY A N 1
ATOM 728 C CA . GLY A 1 94 ? 12.178 -21.769 -25.320 1.00 75.75 94 GLY A CA 1
ATOM 729 C C . GLY A 1 94 ? 12.537 -20.295 -25.085 1.00 75.75 94 GLY A C 1
ATOM 730 O O . GLY A 1 94 ? 12.825 -19.573 -26.038 1.00 75.75 94 GLY A O 1
ATOM 731 N N . ILE A 1 95 ? 12.496 -19.829 -23.833 1.00 78.06 95 ILE A N 1
ATOM 732 C CA . ILE A 1 95 ? 12.816 -18.448 -23.460 1.00 78.06 95 ILE A CA 1
ATOM 733 C C . ILE A 1 95 ? 14.327 -18.333 -23.254 1.00 78.06 95 ILE A C 1
ATOM 735 O O . ILE A 1 95 ? 14.907 -19.121 -22.517 1.00 78.06 95 ILE A O 1
ATOM 739 N N . ASP A 1 96 ? 14.961 -17.338 -23.876 1.00 81.75 96 ASP A N 1
ATOM 740 C CA . ASP A 1 96 ? 16.380 -17.036 -23.662 1.00 81.75 96 ASP A CA 1
ATOM 741 C C . ASP A 1 96 ? 16.571 -16.280 -22.328 1.00 81.75 96 ASP A C 1
ATOM 743 O O . ASP A 1 96 ? 16.153 -15.116 -22.221 1.00 81.75 96 ASP A O 1
ATOM 747 N N . PRO A 1 97 ? 17.238 -16.880 -21.320 1.00 80.94 97 PRO A N 1
ATOM 748 C CA . PRO A 1 97 ? 17.438 -16.242 -20.022 1.00 80.94 97 PRO A CA 1
ATOM 749 C C . PRO A 1 97 ? 18.279 -14.967 -20.083 1.00 80.94 97 PRO A C 1
ATOM 751 O O . PRO A 1 97 ? 18.052 -14.051 -19.293 1.00 80.94 97 PRO A O 1
ATOM 754 N N . LYS A 1 98 ? 19.221 -14.871 -21.033 1.00 82.12 98 LYS A N 1
ATOM 755 C CA . LYS A 1 98 ? 20.083 -13.691 -21.198 1.00 82.12 98 LYS A CA 1
ATOM 756 C C . LYS A 1 98 ? 19.295 -12.501 -21.726 1.00 82.12 98 LYS A C 1
ATOM 758 O O . LYS A 1 98 ? 19.509 -11.372 -21.292 1.00 82.12 98 LYS A O 1
ATOM 763 N N . ARG A 1 99 ? 18.366 -12.743 -22.651 1.00 82.38 99 ARG A N 1
ATOM 764 C CA . ARG A 1 99 ? 17.486 -11.687 -23.171 1.00 82.38 99 ARG A CA 1
ATOM 765 C C . ARG A 1 99 ? 16.466 -11.260 -22.124 1.00 82.38 99 ARG A C 1
ATOM 767 O O . ARG A 1 99 ? 16.275 -10.064 -21.940 1.00 82.38 99 ARG A O 1
ATOM 774 N N . TRP A 1 100 ? 15.878 -12.210 -21.397 1.00 85.94 100 TRP A N 1
ATOM 775 C CA . TRP A 1 100 ? 14.927 -11.899 -20.328 1.00 85.94 100 TRP A CA 1
ATOM 776 C C . TRP A 1 100 ? 15.558 -11.059 -19.208 1.00 85.94 100 TRP A C 1
ATOM 778 O O . TRP A 1 100 ? 14.997 -10.026 -18.846 1.00 85.94 100 TRP A O 1
ATOM 788 N N . ILE A 1 101 ? 16.743 -11.433 -18.705 1.00 83.62 101 ILE A N 1
ATOM 789 C CA . ILE A 1 101 ? 17.397 -10.668 -17.630 1.00 83.62 101 ILE A CA 1
ATOM 790 C C . ILE A 1 101 ? 17.815 -9.267 -18.102 1.00 83.62 101 ILE A C 1
ATOM 792 O O . ILE A 1 101 ? 17.731 -8.306 -17.340 1.00 83.62 101 ILE A O 1
ATOM 796 N N . ALA A 1 102 ? 18.194 -9.120 -19.377 1.00 85.69 102 ALA A N 1
ATOM 797 C CA . ALA A 1 102 ? 18.479 -7.815 -19.960 1.00 85.69 102 ALA A CA 1
ATOM 798 C C . ALA A 1 102 ? 17.227 -6.925 -20.019 1.00 85.69 102 ALA A C 1
ATOM 800 O O . ALA A 1 102 ? 17.312 -5.741 -19.697 1.00 85.69 102 ALA A O 1
ATOM 801 N N . GLU A 1 103 ? 16.065 -7.472 -20.391 1.00 83.81 103 GLU A N 1
ATOM 802 C CA . GLU A 1 103 ? 14.801 -6.724 -20.333 1.00 83.81 103 GLU A CA 1
ATOM 803 C C . GLU A 1 103 ? 14.413 -6.377 -18.891 1.00 83.81 103 GLU A C 1
ATOM 805 O O . GLU A 1 103 ? 13.995 -5.250 -18.634 1.00 83.81 103 GLU A O 1
ATOM 810 N N . TYR A 1 104 ? 14.617 -7.288 -17.934 1.00 85.31 104 TYR A N 1
ATOM 811 C CA . TYR A 1 104 ? 14.369 -7.029 -16.513 1.00 85.31 104 TYR A CA 1
ATOM 812 C C . TYR A 1 104 ? 15.223 -5.872 -15.973 1.00 85.31 104 TYR A C 1
ATOM 814 O O . TYR A 1 104 ? 14.702 -4.954 -15.342 1.00 85.31 104 TYR A O 1
ATOM 822 N N . PHE A 1 105 ? 16.524 -5.844 -16.275 1.00 85.56 105 PHE A N 1
ATOM 823 C CA . PHE A 1 105 ? 17.385 -4.731 -15.869 1.00 85.56 105 PHE A CA 1
ATOM 824 C C . PHE A 1 105 ? 16.968 -3.407 -16.514 1.00 85.56 105 PHE A C 1
ATOM 826 O O . PHE A 1 105 ? 16.862 -2.400 -15.811 1.00 85.56 105 PHE A O 1
ATOM 833 N N . ARG A 1 106 ? 16.609 -3.401 -17.806 1.00 84.50 106 ARG A N 1
ATOM 834 C CA . ARG A 1 106 ? 16.073 -2.191 -18.455 1.00 84.50 106 ARG A CA 1
ATOM 835 C C . ARG A 1 106 ? 14.779 -1.707 -17.805 1.00 84.50 106 ARG A C 1
ATOM 837 O O . ARG A 1 106 ? 14.587 -0.500 -17.658 1.00 84.50 106 ARG A O 1
ATOM 844 N N . SER A 1 107 ? 13.919 -2.627 -17.378 1.00 81.81 107 SER A N 1
ATOM 845 C CA . SER A 1 107 ? 12.664 -2.328 -16.681 1.00 81.81 107 SER A CA 1
ATOM 846 C C . SER A 1 107 ? 12.898 -1.624 -15.330 1.00 81.81 107 SER A C 1
ATOM 848 O O . SER A 1 107 ? 12.120 -0.747 -14.937 1.00 81.81 107 SER A O 1
ATOM 850 N N . GLN A 1 108 ? 14.027 -1.924 -14.679 1.00 82.69 108 GLN A N 1
ATOM 851 C CA . GLN A 1 108 ? 14.526 -1.279 -13.458 1.00 82.69 108 GLN A CA 1
ATOM 852 C C . GLN A 1 108 ? 15.402 -0.041 -13.719 1.00 82.69 108 GLN A C 1
ATOM 854 O O . GLN A 1 108 ? 15.946 0.535 -12.780 1.00 82.69 108 GLN A O 1
ATOM 859 N N . ARG A 1 109 ? 15.532 0.400 -14.980 1.00 82.38 109 ARG A N 1
ATOM 860 C CA . ARG A 1 109 ? 16.437 1.487 -15.409 1.00 82.38 109 ARG A CA 1
ATOM 861 C C . ARG A 1 109 ? 17.918 1.215 -15.111 1.00 82.38 109 ARG A C 1
ATOM 863 O O . ARG A 1 109 ? 18.697 2.148 -14.935 1.00 82.38 109 ARG A O 1
ATOM 870 N N . LEU A 1 110 ? 18.302 -0.054 -15.080 1.00 83.38 110 LEU A N 1
ATOM 871 C CA . LEU A 1 110 ? 19.682 -0.508 -14.978 1.00 83.38 110 LEU A CA 1
ATOM 872 C C . LEU A 1 110 ? 20.198 -0.853 -16.380 1.00 83.38 110 LEU A C 1
ATOM 874 O O . LEU A 1 110 ? 19.471 -1.451 -17.175 1.00 83.38 110 LEU A O 1
ATOM 878 N N . ASP A 1 111 ? 21.441 -0.483 -16.699 1.00 82.94 111 ASP A N 1
ATOM 879 C CA . ASP A 1 111 ? 22.065 -0.882 -17.966 1.00 82.94 111 ASP A CA 1
ATOM 880 C C . ASP A 1 111 ? 22.506 -2.353 -17.876 1.00 82.94 111 ASP A C 1
ATOM 882 O O . ASP A 1 111 ? 23.385 -2.671 -17.069 1.00 82.94 111 ASP A O 1
ATOM 886 N N . PRO A 1 112 ? 21.951 -3.271 -18.695 1.00 82.50 112 PRO A N 1
ATOM 887 C CA . PRO A 1 112 ? 22.350 -4.674 -18.675 1.00 82.50 112 PRO A CA 1
ATOM 888 C C . PRO A 1 112 ? 23.847 -4.876 -18.910 1.00 82.50 112 PRO A C 1
ATOM 890 O O . PRO A 1 112 ? 24.426 -5.811 -18.364 1.00 82.50 112 PRO A O 1
ATOM 893 N N . LYS A 1 113 ? 24.492 -3.993 -19.685 1.00 82.44 113 LYS A N 1
ATOM 894 C CA . LYS A 1 113 ? 25.924 -4.094 -19.997 1.00 82.44 113 LYS A CA 1
ATOM 895 C C . LYS A 1 113 ? 26.817 -3.915 -18.773 1.00 82.44 113 LYS A C 1
ATOM 897 O O . LYS A 1 113 ? 27.948 -4.377 -18.788 1.00 82.44 113 LYS A O 1
ATOM 902 N N . THR A 1 114 ? 26.323 -3.260 -17.723 1.00 77.44 114 THR A N 1
ATOM 903 C CA . THR A 1 114 ? 27.056 -3.100 -16.461 1.00 77.44 114 THR A CA 1
ATOM 904 C C . THR A 1 114 ? 27.089 -4.395 -15.644 1.00 77.44 114 THR A C 1
ATOM 906 O O . THR A 1 114 ? 27.996 -4.579 -14.839 1.00 77.44 114 THR A O 1
ATOM 909 N N . PHE A 1 115 ? 26.118 -5.292 -15.842 1.00 76.00 115 PHE A N 1
ATOM 910 C CA . PHE A 1 115 ? 25.937 -6.495 -15.018 1.00 76.00 115 PHE A CA 1
ATOM 911 C C . PHE A 1 115 ? 26.194 -7.803 -15.773 1.00 76.00 115 PHE A C 1
ATOM 913 O O . PHE A 1 115 ? 26.473 -8.828 -15.155 1.00 76.00 115 PHE A O 1
ATOM 920 N N . MET A 1 116 ? 26.066 -7.797 -17.100 1.00 79.44 116 MET A N 1
ATOM 921 C CA . MET A 1 116 ? 26.293 -8.969 -17.939 1.00 79.44 116 MET A CA 1
ATOM 922 C C . MET A 1 116 ? 27.748 -9.020 -18.394 1.00 79.44 116 MET A C 1
ATOM 924 O O . MET A 1 116 ? 28.294 -8.018 -18.846 1.00 79.44 116 MET A O 1
ATOM 928 N N . PHE A 1 117 ? 28.348 -10.209 -18.333 1.00 79.81 117 PHE A N 1
ATOM 929 C CA . PHE A 1 117 ? 29.662 -10.454 -18.919 1.00 79.81 117 PHE A CA 1
ATOM 930 C C . PHE A 1 117 ? 29.678 -10.080 -20.401 1.00 79.81 117 PHE A C 1
ATOM 932 O O . PHE A 1 117 ? 28.743 -10.396 -21.147 1.00 79.81 117 PHE A O 1
ATOM 939 N N . THR A 1 118 ? 30.765 -9.447 -20.826 1.00 79.50 118 THR A N 1
ATOM 940 C CA . THR A 1 118 ? 31.022 -9.192 -22.242 1.00 79.50 118 THR A CA 1
ATOM 941 C C . THR A 1 118 ? 31.214 -10.506 -23.000 1.00 79.50 118 THR A C 1
ATOM 943 O O . THR A 1 118 ? 31.551 -11.543 -22.421 1.00 79.50 118 THR A O 1
ATOM 946 N N . ASP A 1 119 ?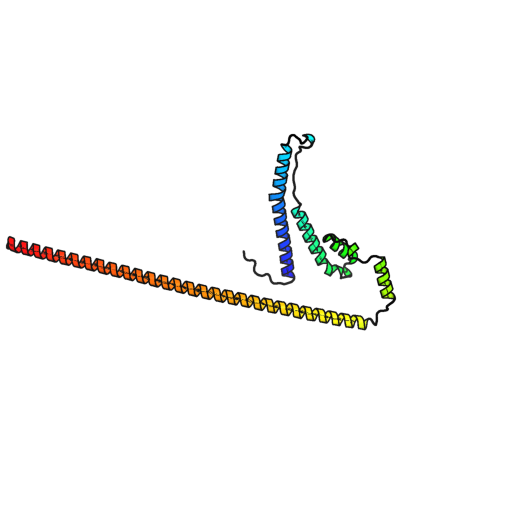 31.028 -10.480 -24.320 1.00 77.75 119 ASP A N 1
ATOM 947 C CA . ASP A 1 119 ? 31.209 -11.675 -25.152 1.00 77.75 119 ASP A CA 1
ATOM 948 C C . ASP A 1 119 ? 32.638 -12.243 -25.054 1.00 77.75 119 ASP A C 1
ATOM 950 O O . ASP A 1 119 ? 32.830 -13.457 -25.128 1.00 77.75 119 ASP A O 1
ATOM 954 N N . GLU A 1 120 ? 33.644 -11.389 -24.837 1.00 73.94 120 GLU A N 1
ATOM 955 C CA . GLU A 1 120 ? 35.030 -11.817 -24.625 1.00 73.94 120 GLU A CA 1
ATOM 956 C C . GLU A 1 120 ? 35.249 -12.465 -23.255 1.00 73.94 120 GLU A C 1
ATOM 958 O O . GLU A 1 120 ? 35.939 -13.480 -23.160 1.00 73.94 120 GLU A O 1
ATOM 963 N N . GLU A 1 121 ? 34.648 -11.928 -22.194 1.00 76.81 121 GLU A N 1
ATOM 964 C CA . GLU A 1 121 ? 34.704 -12.530 -20.857 1.00 76.81 121 GLU A CA 1
ATOM 965 C C . GLU A 1 121 ? 33.961 -13.864 -20.819 1.00 76.81 121 GLU A C 1
ATOM 967 O O . GLU A 1 121 ? 34.465 -14.822 -20.242 1.00 76.81 121 GLU A O 1
ATOM 972 N N . LEU A 1 122 ? 32.816 -13.968 -21.501 1.00 74.44 122 LEU A N 1
ATOM 973 C CA . LEU A 1 122 ? 32.084 -15.225 -21.666 1.00 74.44 122 LEU A CA 1
ATOM 974 C C . LEU A 1 122 ? 32.910 -16.279 -22.404 1.00 74.44 122 LEU A C 1
ATOM 976 O O . LEU A 1 122 ? 32.888 -17.445 -22.012 1.00 74.44 122 LEU A O 1
ATOM 980 N N . ARG A 1 123 ? 33.647 -15.885 -23.449 1.00 75.62 123 ARG A N 1
ATOM 981 C CA . ARG A 1 123 ? 34.565 -16.785 -24.164 1.00 75.62 123 ARG A CA 1
ATOM 982 C C . ARG A 1 123 ? 35.713 -17.237 -23.274 1.00 75.62 123 ARG A C 1
ATOM 984 O O . ARG A 1 123 ? 35.953 -18.434 -23.190 1.00 75.62 123 ARG A O 1
ATOM 991 N N . LYS A 1 124 ? 36.346 -16.323 -22.536 1.00 77.00 124 LYS A N 1
ATOM 992 C CA . LYS A 1 124 ? 37.408 -16.666 -21.577 1.00 77.00 124 LYS A CA 1
ATOM 993 C C . LYS A 1 124 ? 36.905 -17.574 -20.455 1.00 77.00 124 LYS A C 1
ATOM 995 O O . LYS A 1 124 ? 37.608 -18.504 -20.082 1.00 77.00 124 LYS A O 1
ATOM 1000 N N . LEU A 1 125 ? 35.688 -17.359 -19.951 1.00 73.62 125 LEU A N 1
ATOM 1001 C CA . LEU A 1 125 ? 35.074 -18.221 -18.937 1.00 73.62 125 LEU A CA 1
ATOM 1002 C C . LEU A 1 125 ? 34.777 -19.621 -19.496 1.00 73.62 125 LEU A C 1
ATOM 1004 O O . LEU A 1 125 ? 35.008 -20.619 -18.820 1.00 73.62 125 LEU A O 1
ATOM 1008 N N . ALA A 1 126 ? 34.299 -19.700 -20.742 1.00 70.69 126 ALA A N 1
ATOM 1009 C CA . ALA A 1 126 ? 34.055 -20.963 -21.435 1.00 70.69 126 ALA A CA 1
ATOM 1010 C C . ALA A 1 126 ? 35.361 -21.720 -21.738 1.00 70.69 126 ALA A C 1
ATOM 1012 O O . ALA A 1 126 ? 35.422 -22.934 -21.568 1.00 70.69 126 ALA A O 1
ATOM 1013 N N . GLU A 1 127 ? 36.419 -21.011 -22.130 1.00 74.38 127 GLU A N 1
ATOM 1014 C CA . GLU A 1 127 ? 37.758 -21.569 -22.351 1.00 74.38 127 GLU A CA 1
ATOM 1015 C C . GLU A 1 127 ? 38.412 -22.021 -21.037 1.00 74.38 127 GLU A C 1
ATOM 1017 O O . GLU A 1 127 ? 39.001 -23.098 -20.987 1.00 74.38 127 GLU A O 1
ATOM 1022 N N . GLN A 1 128 ? 38.247 -21.268 -19.944 1.00 66.31 128 GLN A N 1
ATOM 1023 C CA . GLN A 1 128 ? 38.693 -21.670 -18.604 1.00 66.31 128 GLN A CA 1
ATOM 1024 C C . GLN A 1 128 ? 37.922 -22.889 -18.079 1.00 66.31 128 GLN A C 1
ATOM 1026 O O . GLN A 1 128 ? 38.525 -23.784 -17.486 1.00 66.31 128 GLN A O 1
ATOM 1031 N N . ALA A 1 129 ? 36.615 -22.970 -18.340 1.00 61.03 129 ALA A N 1
ATOM 1032 C CA . ALA A 1 129 ? 35.802 -24.144 -18.026 1.00 61.03 129 ALA A CA 1
ATOM 1033 C C . ALA A 1 129 ? 36.162 -25.368 -18.892 1.00 61.03 129 ALA A C 1
ATOM 1035 O O . ALA A 1 129 ? 35.952 -26.499 -18.465 1.00 61.03 129 ALA A O 1
ATOM 1036 N N . ALA A 1 130 ? 36.718 -25.162 -20.090 1.00 63.25 130 ALA A N 1
ATOM 1037 C CA . ALA A 1 130 ? 37.232 -26.233 -20.942 1.00 63.25 130 ALA A CA 1
ATOM 1038 C C . ALA A 1 130 ? 38.657 -26.681 -20.554 1.00 63.25 130 ALA A C 1
ATOM 1040 O O . ALA A 1 130 ? 39.010 -27.839 -20.769 1.00 63.25 130 ALA A O 1
ATOM 1041 N N . GLN A 1 131 ? 39.472 -25.788 -19.979 1.00 60.66 131 GLN A N 1
ATOM 1042 C CA . GLN A 1 131 ? 40.841 -26.082 -19.528 1.00 60.66 131 GLN A CA 1
ATOM 1043 C C . GLN A 1 131 ? 40.903 -26.739 -18.144 1.00 60.66 131 GLN A C 1
ATOM 1045 O O . GLN A 1 131 ? 41.819 -27.519 -17.890 1.00 60.66 131 GLN A O 1
ATOM 1050 N N . ASN A 1 132 ? 39.924 -26.479 -17.276 1.00 53.72 132 ASN A N 1
ATOM 1051 C CA . ASN A 1 132 ? 39.695 -27.266 -16.068 1.00 53.72 132 ASN A CA 1
ATOM 1052 C C . ASN A 1 132 ? 38.592 -28.294 -16.348 1.00 53.72 132 ASN A C 1
ATOM 1054 O O . ASN A 1 132 ? 37.416 -27.960 -16.181 1.00 53.72 132 ASN A O 1
ATOM 1058 N N . PRO A 1 133 ? 38.917 -29.539 -16.753 1.00 55.34 133 PRO A N 1
ATOM 1059 C CA . PRO A 1 133 ? 37.910 -30.587 -16.777 1.00 55.34 133 PRO A CA 1
ATOM 1060 C C . PRO A 1 133 ? 37.287 -30.672 -15.376 1.00 55.34 133 PRO A C 1
ATOM 1062 O O . PRO A 1 133 ? 38.031 -30.682 -14.387 1.00 55.34 133 PRO A O 1
ATOM 1065 N N . PRO A 1 134 ? 35.949 -30.690 -15.250 1.00 56.16 134 PRO A N 1
ATOM 1066 C CA . PRO A 1 134 ? 35.322 -30.835 -13.950 1.00 56.16 134 PRO A CA 1
ATOM 1067 C C . PRO A 1 134 ? 35.877 -32.094 -13.283 1.00 56.16 134 PRO A C 1
ATOM 1069 O O . PRO A 1 134 ? 35.826 -33.183 -13.860 1.00 56.16 134 PRO A O 1
ATOM 1072 N N . GLN A 1 135 ? 36.417 -31.936 -12.070 1.00 54.09 135 GLN A N 1
ATOM 1073 C CA . GLN A 1 135 ? 36.551 -33.059 -11.151 1.00 54.09 135 GLN A CA 1
ATOM 1074 C C . GLN A 1 135 ? 35.199 -33.769 -11.133 1.00 54.09 135 GLN A C 1
ATOM 1076 O O . GLN A 1 135 ? 34.178 -33.112 -10.944 1.00 54.09 135 GLN A O 1
ATOM 1081 N N . ASP A 1 136 ? 35.232 -35.066 -11.441 1.00 52.22 136 ASP A N 1
ATOM 1082 C CA . ASP A 1 136 ? 34.140 -36.039 -11.472 1.00 52.22 136 ASP A CA 1
ATOM 1083 C C . ASP A 1 136 ? 32.728 -35.451 -11.226 1.00 52.22 136 ASP A C 1
ATOM 1085 O O . ASP A 1 136 ? 32.444 -35.015 -10.105 1.00 52.22 136 ASP A O 1
ATOM 1089 N N . PRO A 1 137 ? 31.787 -35.490 -12.195 1.00 52.91 137 PRO A N 1
ATOM 1090 C CA . PRO A 1 137 ? 30.427 -34.946 -12.053 1.00 52.91 137 PRO A CA 1
ATOM 1091 C C . PRO A 1 137 ? 29.716 -35.349 -10.753 1.00 52.91 137 PRO A C 1
ATOM 1093 O O . PRO A 1 137 ? 28.894 -34.598 -10.238 1.00 52.91 137 PRO A O 1
ATOM 1096 N N . ARG A 1 138 ? 30.083 -36.506 -10.185 1.00 55.16 138 ARG A N 1
ATOM 1097 C CA . ARG A 1 138 ? 29.602 -37.009 -8.893 1.00 55.16 138 ARG A CA 1
ATOM 1098 C C . ARG A 1 138 ? 29.985 -36.124 -7.700 1.00 55.16 138 ARG A C 1
ATOM 1100 O O . ARG A 1 138 ? 29.172 -35.975 -6.791 1.00 55.16 138 ARG A O 1
ATOM 1107 N N . GLN A 1 139 ? 31.179 -35.532 -7.678 1.00 55.19 139 GLN A N 1
ATOM 1108 C CA . GLN A 1 139 ? 31.653 -34.695 -6.568 1.00 55.19 139 GLN A CA 1
ATOM 1109 C C . GLN A 1 139 ? 31.025 -33.299 -6.591 1.00 55.19 139 GLN A C 1
ATOM 1111 O O . GLN A 1 139 ? 30.630 -32.798 -5.540 1.00 55.19 139 GLN A O 1
ATOM 1116 N N . ILE A 1 140 ? 30.841 -32.713 -7.779 1.00 57.38 140 ILE A N 1
ATOM 1117 C CA . ILE A 1 140 ? 30.149 -31.424 -7.941 1.00 57.38 140 ILE A CA 1
ATOM 1118 C C . ILE A 1 140 ? 28.668 -31.573 -7.588 1.00 57.38 140 ILE A C 1
ATOM 1120 O O . ILE A 1 140 ? 28.138 -30.757 -6.837 1.00 57.38 140 ILE A O 1
ATOM 1124 N N . THR A 1 141 ? 28.001 -32.644 -8.040 1.00 56.66 141 THR A N 1
ATOM 1125 C CA . THR A 1 141 ? 26.618 -32.911 -7.620 1.00 56.66 141 THR A CA 1
ATOM 1126 C C . THR A 1 141 ? 26.527 -33.166 -6.122 1.00 56.66 141 THR A C 1
ATOM 1128 O O . THR A 1 141 ? 25.614 -32.649 -5.491 1.00 56.66 141 THR A O 1
ATOM 1131 N N . ALA A 1 142 ? 27.480 -33.892 -5.525 1.00 58.94 142 ALA A N 1
ATOM 1132 C CA . ALA A 1 142 ? 27.480 -34.149 -4.088 1.00 58.94 142 ALA A CA 1
ATOM 1133 C C . ALA A 1 142 ? 27.649 -32.849 -3.282 1.00 58.94 142 ALA A C 1
ATOM 1135 O O . ALA A 1 142 ? 26.833 -32.568 -2.407 1.00 58.94 142 ALA A O 1
ATOM 1136 N N . GLN A 1 143 ? 28.627 -32.003 -3.615 1.00 64.12 143 GLN A N 1
ATOM 1137 C CA . GLN A 1 143 ? 28.824 -30.717 -2.936 1.00 64.12 143 GLN A CA 1
ATOM 1138 C C . GLN A 1 143 ? 27.654 -29.752 -3.161 1.00 64.12 143 GLN A C 1
ATOM 1140 O O . GLN A 1 143 ? 27.202 -29.123 -2.207 1.00 64.12 143 GLN A O 1
ATOM 1145 N N . ALA A 1 144 ? 27.101 -29.687 -4.375 1.00 62.47 144 ALA A N 1
ATOM 1146 C CA . ALA A 1 144 ? 25.916 -28.882 -4.660 1.00 62.47 144 ALA A CA 1
ATOM 1147 C C . ALA A 1 144 ? 24.685 -29.386 -3.891 1.00 62.47 144 ALA A C 1
ATOM 1149 O O . ALA A 1 144 ? 23.911 -28.578 -3.384 1.00 62.47 144 ALA A O 1
ATOM 1150 N N . THR A 1 145 ? 24.510 -30.705 -3.740 1.00 64.31 145 THR A N 1
ATOM 1151 C CA . THR A 1 145 ? 23.423 -31.263 -2.919 1.00 64.31 145 THR A CA 1
ATOM 1152 C C . THR A 1 145 ? 23.611 -30.980 -1.434 1.00 64.31 145 THR A C 1
ATOM 1154 O O . THR A 1 145 ? 22.627 -30.676 -0.766 1.00 64.31 145 THR A O 1
ATOM 1157 N N . VAL A 1 146 ? 24.846 -31.009 -0.922 1.00 72.56 146 VAL A N 1
ATOM 1158 C CA . VAL A 1 146 ? 25.149 -30.671 0.478 1.00 72.56 146 VAL A CA 1
ATOM 1159 C C . VAL A 1 146 ? 24.904 -29.184 0.734 1.00 72.56 146 VAL A C 1
ATOM 1161 O O . VAL A 1 146 ? 24.183 -28.847 1.666 1.00 72.56 146 VAL A O 1
ATOM 1164 N N . GLN A 1 147 ? 25.390 -28.293 -0.134 1.00 68.75 147 GLN A N 1
ATOM 1165 C CA . GLN A 1 147 ? 25.138 -26.853 -0.007 1.00 68.75 147 GLN A CA 1
ATOM 1166 C C . GLN A 1 147 ? 23.650 -26.514 -0.162 1.00 68.75 147 GLN A C 1
ATOM 1168 O O . GLN A 1 147 ? 23.114 -25.724 0.609 1.00 68.75 147 GLN A O 1
ATOM 1173 N N . ALA A 1 148 ? 22.940 -27.146 -1.103 1.00 66.62 148 ALA A N 1
ATOM 1174 C CA . ALA A 1 148 ? 21.496 -26.968 -1.244 1.00 66.62 148 ALA A CA 1
ATOM 1175 C C . ALA A 1 148 ? 20.725 -27.495 -0.021 1.00 66.62 148 ALA A C 1
ATOM 1177 O O . ALA A 1 148 ? 19.727 -26.891 0.374 1.00 66.62 148 ALA A O 1
ATOM 1178 N N . ALA A 1 149 ? 21.175 -28.593 0.593 1.00 69.19 149 ALA A N 1
ATOM 1179 C CA . ALA A 1 149 ? 20.592 -29.121 1.823 1.00 69.19 149 ALA A CA 1
ATOM 1180 C C . ALA A 1 149 ? 20.858 -28.203 3.027 1.00 69.19 149 ALA A C 1
ATOM 1182 O O . ALA A 1 149 ? 19.945 -27.984 3.817 1.00 69.19 149 ALA A O 1
ATOM 1183 N N . GLU A 1 150 ? 22.051 -27.614 3.139 1.00 73.94 150 GLU A N 1
ATOM 1184 C CA . GLU A 1 150 ? 22.382 -26.626 4.175 1.00 73.94 150 GLU A CA 1
ATOM 1185 C C . GLU A 1 150 ? 21.613 -25.313 4.012 1.00 73.94 150 GLU A C 1
ATOM 1187 O O . GLU A 1 150 ? 21.138 -24.747 4.993 1.00 73.94 150 GLU A O 1
ATOM 1192 N N . ILE A 1 151 ? 21.451 -24.821 2.782 1.00 75.06 151 ILE A N 1
ATOM 1193 C CA . ILE A 1 151 ? 20.652 -23.618 2.518 1.00 75.06 151 ILE A CA 1
ATOM 1194 C C . ILE A 1 151 ? 19.184 -23.887 2.858 1.00 75.06 151 ILE A C 1
ATOM 1196 O O . ILE A 1 151 ? 18.552 -23.065 3.516 1.00 75.06 151 ILE A O 1
ATOM 1200 N N . ARG A 1 152 ? 18.644 -25.055 2.480 1.00 74.31 152 ARG A N 1
ATOM 1201 C CA . ARG A 1 152 ? 17.280 -25.442 2.867 1.00 74.31 152 ARG A CA 1
ATOM 1202 C C . ARG A 1 152 ? 17.138 -25.618 4.372 1.00 74.31 152 ARG A C 1
ATOM 1204 O O . ARG A 1 152 ? 16.128 -25.188 4.910 1.00 74.31 152 ARG A O 1
ATOM 1211 N N . SER A 1 153 ? 18.107 -26.225 5.057 1.00 75.06 153 SER A N 1
ATOM 1212 C CA . SER A 1 153 ? 18.022 -26.406 6.509 1.00 75.06 153 SER A CA 1
ATOM 1213 C C . SER A 1 153 ? 18.067 -25.065 7.237 1.00 75.06 153 SER A C 1
ATOM 1215 O O . SER A 1 153 ? 17.248 -24.840 8.122 1.00 75.06 153 SER A O 1
ATOM 1217 N N . LYS A 1 154 ? 18.931 -24.136 6.809 1.00 77.00 154 LYS A N 1
ATOM 1218 C CA . LYS A 1 154 ? 18.964 -22.762 7.329 1.00 77.00 154 LYS A CA 1
ATOM 1219 C C . LYS A 1 154 ? 17.662 -22.016 7.057 1.00 77.00 154 LYS A C 1
ATOM 1221 O O . LYS A 1 154 ? 17.114 -21.446 7.989 1.00 77.00 154 LYS A O 1
ATOM 1226 N N . ALA A 1 155 ? 17.126 -22.095 5.839 1.00 74.12 155 ALA A N 1
ATOM 1227 C CA . ALA A 1 155 ? 15.850 -21.470 5.498 1.00 74.12 155 ALA A CA 1
ATOM 1228 C C . ALA A 1 155 ? 14.684 -22.043 6.324 1.00 74.12 155 ALA A C 1
ATOM 1230 O O . ALA A 1 155 ? 13.846 -21.291 6.805 1.00 74.12 155 ALA A O 1
ATOM 1231 N N . VAL A 1 156 ? 14.643 -23.362 6.550 1.00 78.81 156 VAL A N 1
ATOM 1232 C CA . VAL A 1 156 ? 13.627 -23.997 7.408 1.00 78.81 156 VAL A CA 1
ATOM 1233 C C . VAL A 1 156 ? 13.768 -23.544 8.861 1.00 78.81 156 VAL A C 1
ATOM 1235 O O . VAL A 1 156 ? 12.761 -23.294 9.514 1.00 78.81 156 VAL A O 1
ATOM 1238 N N . VAL A 1 157 ? 14.996 -23.414 9.371 1.00 80.31 157 VAL A N 1
ATOM 1239 C CA . VAL A 1 157 ? 15.243 -22.909 10.730 1.00 80.31 157 VAL A CA 1
ATOM 1240 C C . VAL A 1 157 ? 14.845 -21.439 10.855 1.00 80.31 157 VAL A C 1
ATOM 1242 O O . VAL A 1 157 ? 14.239 -21.074 11.854 1.00 80.31 157 VAL A O 1
ATOM 1245 N N . GLU A 1 158 ? 15.135 -20.610 9.857 1.00 79.81 158 GLU A N 1
ATOM 1246 C 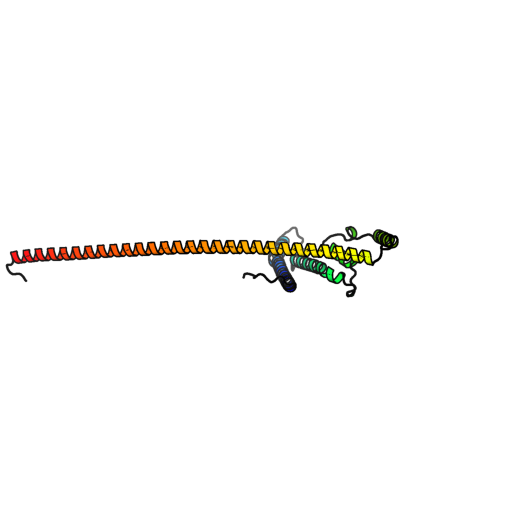CA . GLU A 1 158 ? 14.798 -19.183 9.855 1.00 79.81 158 GLU A CA 1
ATOM 1247 C C . GLU A 1 158 ? 13.284 -18.957 9.773 1.00 79.81 158 GLU A C 1
ATOM 1249 O O . GLU A 1 158 ? 12.738 -18.197 10.569 1.00 79.81 158 GLU A O 1
ATOM 1254 N N . VAL A 1 159 ? 12.581 -19.699 8.909 1.00 78.75 159 VAL A N 1
ATOM 1255 C CA . VAL A 1 159 ? 11.109 -19.691 8.856 1.00 78.75 159 VAL A CA 1
ATOM 1256 C C . VAL A 1 159 ? 10.517 -20.203 10.169 1.00 78.75 159 VAL A C 1
ATOM 1258 O O . VAL A 1 159 ? 9.619 -19.577 10.717 1.00 78.75 159 VAL A O 1
ATOM 1261 N N . ALA A 1 160 ? 11.053 -21.285 10.742 1.00 78.81 160 ALA A N 1
ATOM 1262 C CA . ALA A 1 160 ? 10.582 -21.785 12.033 1.00 78.81 160 ALA A CA 1
ATOM 1263 C C . ALA A 1 160 ? 10.822 -20.781 13.178 1.00 78.81 160 ALA A C 1
ATOM 1265 O O . ALA A 1 160 ? 10.001 -20.681 14.087 1.00 78.81 160 ALA A O 1
ATOM 1266 N N . GLN A 1 161 ? 11.928 -20.031 13.151 1.00 78.06 161 GLN A N 1
ATOM 1267 C CA . GLN A 1 161 ? 12.198 -18.963 14.116 1.00 78.06 161 GLN A CA 1
ATOM 1268 C C . GLN A 1 161 ? 11.255 -17.771 13.925 1.00 78.06 161 GLN A C 1
ATOM 1270 O O . GLN A 1 161 ? 10.757 -17.246 14.920 1.00 78.06 161 GLN A O 1
ATOM 1275 N N . ALA A 1 162 ? 10.970 -17.385 12.679 1.00 77.06 162 ALA A N 1
ATOM 1276 C CA . ALA A 1 162 ? 10.004 -16.339 12.357 1.00 77.06 162 ALA A CA 1
ATOM 1277 C C . ALA A 1 162 ? 8.584 -16.722 12.811 1.00 77.06 162 ALA A C 1
ATOM 1279 O O . ALA A 1 162 ? 7.950 -15.944 13.520 1.00 77.06 162 ALA A O 1
ATOM 1280 N N . ASP A 1 163 ? 8.138 -17.950 12.530 1.00 77.50 163 ASP A N 1
ATOM 1281 C CA . ASP A 1 163 ? 6.839 -18.479 12.968 1.00 77.50 163 ASP A CA 1
ATOM 1282 C C . ASP A 1 163 ? 6.706 -18.494 14.498 1.00 77.50 163 ASP A C 1
ATOM 1284 O O . ASP A 1 163 ? 5.633 -18.240 15.053 1.00 77.50 163 ASP A O 1
ATOM 1288 N N . VAL A 1 164 ? 7.785 -18.845 15.209 1.00 84.00 164 VAL A N 1
ATOM 1289 C CA . VAL A 1 164 ? 7.801 -18.830 16.677 1.00 84.00 164 VAL A CA 1
ATOM 1290 C C . VAL A 1 164 ? 7.733 -17.397 17.193 1.00 84.00 164 VAL A C 1
ATOM 1292 O O . VAL A 1 164 ? 6.940 -17.141 18.098 1.00 84.00 164 VAL A O 1
ATOM 1295 N N . ALA A 1 165 ? 8.503 -16.475 16.608 1.00 82.62 165 ALA A N 1
ATOM 1296 C CA . ALA A 1 165 ? 8.488 -15.063 16.974 1.00 82.62 165 ALA A CA 1
ATOM 1297 C C . ALA A 1 165 ? 7.095 -14.447 16.767 1.00 82.62 165 ALA A C 1
ATOM 1299 O O . ALA A 1 165 ? 6.545 -13.850 17.693 1.00 82.62 165 ALA A O 1
ATOM 1300 N N . GLU A 1 166 ? 6.476 -14.684 15.611 1.00 81.06 166 GLU A N 1
ATOM 1301 C CA . GLU A 1 166 ? 5.130 -14.204 15.299 1.00 81.06 166 GLU A CA 1
ATOM 1302 C C . GLU A 1 166 ? 4.095 -14.755 16.285 1.00 81.06 166 GLU A C 1
ATOM 1304 O O . GLU A 1 166 ? 3.329 -13.993 16.875 1.00 81.06 166 GLU A O 1
ATOM 1309 N N . LYS A 1 167 ? 4.118 -16.067 16.563 1.00 82.88 167 LYS A N 1
ATOM 1310 C CA . LYS A 1 167 ? 3.212 -16.678 17.550 1.00 82.88 167 LYS A CA 1
ATOM 1311 C C . LYS A 1 167 ? 3.419 -16.126 18.955 1.00 82.88 167 LYS A C 1
ATOM 1313 O O . LYS A 1 167 ? 2.446 -16.000 19.700 1.00 82.88 167 LYS A O 1
ATOM 1318 N N . THR A 1 168 ? 4.657 -15.819 19.345 1.00 81.75 168 THR A N 1
ATOM 1319 C CA . THR A 1 168 ? 4.922 -15.192 20.645 1.00 81.75 168 THR A CA 1
ATOM 1320 C C . THR A 1 168 ? 4.388 -13.768 20.707 1.00 81.75 168 THR A C 1
ATOM 1322 O O . THR A 1 168 ? 3.703 -13.445 21.675 1.00 81.75 168 THR A O 1
ATOM 1325 N N . THR A 1 169 ? 4.604 -12.959 19.668 1.00 86.31 169 THR A N 1
ATOM 1326 C CA . THR A 1 169 ? 4.082 -11.589 19.593 1.00 86.31 169 THR A CA 1
ATOM 1327 C C . THR A 1 169 ? 2.558 -11.576 19.579 1.00 86.31 169 THR A C 1
ATOM 1329 O O . THR A 1 169 ? 1.950 -10.839 20.350 1.00 86.31 169 THR A O 1
ATOM 1332 N N . GLN A 1 170 ? 1.925 -12.442 18.785 1.00 83.00 170 GLN A N 1
ATOM 1333 C CA . GLN A 1 170 ? 0.467 -12.538 18.735 1.00 83.00 170 GLN A CA 1
ATOM 1334 C C . GLN A 1 170 ? -0.114 -12.923 20.097 1.00 83.00 170 GLN A C 1
ATOM 1336 O O . GLN A 1 170 ? -1.066 -12.311 20.569 1.00 83.00 170 GLN A O 1
ATOM 1341 N N . ARG A 1 171 ? 0.497 -13.898 20.778 1.00 85.94 171 ARG A N 1
ATOM 1342 C CA . ARG A 1 171 ? 0.052 -14.312 22.111 1.00 85.94 171 ARG A CA 1
ATOM 1343 C C . ARG A 1 171 ? 0.231 -13.211 23.157 1.00 85.94 171 ARG A C 1
ATOM 1345 O O . ARG A 1 171 ? -0.546 -13.153 24.107 1.00 85.94 171 ARG A O 1
ATOM 1352 N N . GLU A 1 172 ? 1.252 -12.372 23.018 1.00 84.94 172 GLU A N 1
ATOM 1353 C CA . GLU A 1 172 ? 1.472 -11.228 23.901 1.00 84.94 172 GLU A CA 1
ATOM 1354 C C . GLU A 1 172 ? 0.412 -10.140 23.691 1.00 84.94 172 GLU A C 1
ATOM 1356 O O . GLU A 1 172 ? -0.150 -9.660 24.677 1.00 84.94 172 GLU A O 1
ATOM 1361 N N . LEU A 1 173 ? 0.058 -9.849 22.434 1.00 87.81 173 LEU A N 1
ATOM 1362 C CA . LEU A 1 173 ? -1.047 -8.951 22.085 1.00 87.81 173 LEU A CA 1
ATOM 1363 C C . LEU A 1 173 ? -2.386 -9.473 22.622 1.00 87.81 173 LEU A C 1
ATOM 1365 O O . LEU A 1 173 ? -3.078 -8.753 23.333 1.00 87.81 173 LEU A O 1
ATOM 1369 N N . ASP A 1 174 ? -2.702 -10.752 22.405 1.00 86.56 174 ASP A N 1
ATOM 1370 C CA . ASP A 1 174 ? -3.944 -11.357 22.908 1.00 86.56 174 ASP A CA 1
ATOM 1371 C C . ASP A 1 174 ? -4.032 -11.289 24.448 1.00 86.56 174 ASP A C 1
ATOM 1373 O O . ASP A 1 174 ? -5.100 -11.084 25.033 1.00 86.56 174 ASP A O 1
ATOM 1377 N N . LEU A 1 175 ? -2.900 -11.469 25.142 1.00 90.81 175 LEU A N 1
ATOM 1378 C CA . LEU A 1 175 ? -2.829 -11.333 26.598 1.00 90.81 175 LEU A CA 1
ATOM 1379 C C . LEU A 1 175 ? -2.989 -9.881 27.054 1.00 90.81 175 LEU A C 1
ATOM 1381 O O . LEU A 1 175 ? -3.549 -9.660 28.134 1.00 90.81 175 LEU A O 1
ATOM 1385 N N . GLN A 1 176 ? -2.489 -8.918 26.281 1.00 89.94 176 GLN A N 1
ATOM 1386 C CA . GLN A 1 176 ? -2.654 -7.495 26.548 1.00 89.94 176 GLN A CA 1
ATOM 1387 C C . GLN A 1 176 ? -4.118 -7.082 26.378 1.00 89.94 176 GLN A C 1
ATOM 1389 O O . GLN A 1 176 ? -4.702 -6.564 27.331 1.00 89.94 176 GLN A O 1
ATOM 1394 N N . ASP A 1 177 ? -4.744 -7.438 25.258 1.00 87.44 177 ASP A N 1
ATOM 1395 C CA . ASP A 1 177 ? -6.162 -7.184 24.994 1.00 87.44 177 ASP A CA 1
ATOM 1396 C C . ASP A 1 177 ? -7.037 -7.802 26.094 1.00 87.44 177 ASP A C 1
ATOM 1398 O O . ASP A 1 177 ? -7.881 -7.137 26.694 1.00 87.44 177 ASP A O 1
ATOM 1402 N N . ALA A 1 178 ? -6.767 -9.053 26.486 1.00 89.69 178 ALA A N 1
ATOM 1403 C CA . ALA A 1 178 ? -7.499 -9.717 27.567 1.00 89.69 178 ALA A CA 1
ATOM 1404 C C . ALA A 1 178 ? -7.273 -9.093 28.962 1.00 89.69 178 ALA A C 1
ATOM 1406 O O . ALA A 1 178 ? -8.050 -9.348 29.896 1.00 89.69 178 ALA A O 1
ATOM 1407 N N . ARG A 1 179 ? -6.186 -8.338 29.169 1.00 87.88 179 ARG A N 1
ATOM 1408 C CA . ARG A 1 179 ? -5.963 -7.551 30.396 1.00 87.88 179 ARG A CA 1
ATOM 1409 C C . ARG A 1 179 ? -6.735 -6.241 30.340 1.00 87.88 179 ARG A C 1
ATOM 1411 O O . ARG A 1 179 ? -7.390 -5.912 31.329 1.00 87.88 179 ARG A O 1
ATOM 1418 N N . GLU A 1 180 ? -6.689 -5.544 29.212 1.00 86.56 180 GLU A N 1
ATOM 1419 C CA . GLU A 1 180 ? -7.408 -4.288 28.999 1.00 86.56 180 GLU A CA 1
ATOM 1420 C C . GLU A 1 180 ? -8.923 -4.495 29.093 1.00 86.56 180 GLU A C 1
ATOM 1422 O O . GLU A 1 180 ? -9.588 -3.801 29.863 1.00 86.56 180 GLU A O 1
ATOM 1427 N N . ASP A 1 181 ? -9.457 -5.544 28.465 1.00 85.81 181 ASP A N 1
ATOM 1428 C CA . ASP A 1 181 ? -10.874 -5.912 28.555 1.00 85.81 181 ASP A CA 1
ATOM 1429 C C . ASP A 1 181 ? -11.315 -6.193 29.996 1.00 85.81 181 ASP A C 1
ATOM 1431 O O . ASP A 1 181 ? -12.395 -5.782 30.436 1.00 85.81 181 ASP A O 1
ATOM 1435 N N . ARG A 1 182 ? -10.481 -6.898 30.772 1.00 84.50 182 ARG A N 1
ATOM 1436 C CA . ARG A 1 182 ? -10.769 -7.163 32.189 1.00 84.50 182 ARG A CA 1
ATOM 1437 C C . ARG A 1 182 ? -10.734 -5.887 33.021 1.00 84.50 182 ARG A C 1
ATOM 1439 O O . ARG A 1 182 ? -11.598 -5.722 33.882 1.00 84.50 182 ARG A O 1
ATOM 1446 N N . ALA A 1 183 ? -9.778 -4.998 32.763 1.00 86.56 183 ALA A N 1
ATOM 1447 C CA . ALA A 1 183 ? -9.693 -3.707 33.434 1.00 86.56 183 ALA A CA 1
ATOM 1448 C C . ALA A 1 183 ? -10.923 -2.842 33.124 1.00 86.56 183 ALA A C 1
ATOM 1450 O O . ALA A 1 183 ? -11.548 -2.306 34.039 1.00 86.56 183 ALA A O 1
ATOM 1451 N N . PHE A 1 184 ? -11.339 -2.797 31.858 1.00 84.62 184 PHE A N 1
ATOM 1452 C CA . PHE A 1 184 ? -12.518 -2.057 31.426 1.00 84.62 184 PHE A CA 1
ATOM 1453 C C . PHE A 1 184 ? -13.808 -2.601 32.053 1.00 84.62 184 PHE A C 1
ATOM 1455 O O . PHE A 1 184 ? -14.627 -1.836 32.564 1.00 84.62 184 PHE A O 1
ATOM 1462 N N . ARG A 1 185 ? -13.976 -3.930 32.113 1.00 79.06 185 ARG A N 1
ATOM 1463 C CA . ARG A 1 185 ? -15.122 -4.553 32.804 1.00 79.06 185 ARG A CA 1
ATOM 1464 C C . ARG A 1 185 ? -15.154 -4.238 34.296 1.00 79.06 185 ARG A C 1
ATOM 1466 O O . ARG A 1 185 ? -16.229 -3.995 34.839 1.00 79.06 185 ARG A O 1
ATOM 1473 N N . LEU A 1 186 ? -13.999 -4.239 34.961 1.00 82.25 186 LEU A N 1
ATOM 1474 C CA . LEU A 1 186 ? -13.906 -3.859 36.372 1.00 82.25 186 LEU A CA 1
ATOM 1475 C C . LEU A 1 186 ? -14.298 -2.393 36.583 1.00 82.25 186 LEU A C 1
ATOM 1477 O O . LEU A 1 186 ? -15.043 -2.098 37.516 1.00 82.25 186 LEU A O 1
ATOM 1481 N N . GLN A 1 187 ? -13.858 -1.498 35.700 1.00 83.19 187 GLN A N 1
ATOM 1482 C CA . GLN A 1 187 ? -14.225 -0.085 35.745 1.00 83.19 187 GLN A CA 1
ATOM 1483 C C . GLN A 1 187 ? -15.732 0.118 35.530 1.00 83.19 187 GLN A C 1
ATOM 1485 O O . GLN A 1 187 ? -16.366 0.843 36.296 1.00 83.19 187 GLN A O 1
ATOM 1490 N N . LEU A 1 188 ? -16.333 -0.574 34.556 1.00 74.62 188 LEU A N 1
ATOM 1491 C CA . LEU A 1 188 ? -17.783 -0.549 34.340 1.00 74.62 188 LEU A CA 1
ATOM 1492 C C . LEU A 1 188 ? -18.556 -1.018 35.577 1.00 74.62 188 LEU A C 1
ATOM 1494 O O . LEU A 1 188 ? -19.493 -0.347 36.001 1.00 74.62 188 LEU A O 1
ATOM 1498 N N . ALA A 1 189 ? -18.135 -2.124 36.197 1.00 79.50 189 ALA A N 1
ATOM 1499 C CA . ALA A 1 189 ? -18.777 -2.639 37.404 1.00 79.50 189 ALA A CA 1
ATOM 1500 C C . ALA A 1 189 ? -18.650 -1.671 38.598 1.00 79.50 189 ALA A C 1
ATOM 1502 O O . ALA A 1 189 ? -19.573 -1.554 39.407 1.00 79.50 189 ALA A O 1
ATOM 1503 N N . GLN A 1 190 ? -17.526 -0.955 38.716 1.00 77.81 190 GLN A N 1
ATOM 1504 C CA . GLN A 1 190 ? -17.351 0.091 39.729 1.00 77.81 190 GLN A CA 1
ATOM 1505 C C . GLN A 1 190 ? -18.289 1.275 39.486 1.00 77.81 190 GLN A C 1
ATOM 1507 O O . GLN A 1 190 ? -18.993 1.681 40.410 1.00 77.81 190 GLN A O 1
ATOM 1512 N N . MET A 1 191 ? -18.364 1.773 38.251 1.00 73.69 191 MET A N 1
ATOM 1513 C CA . MET A 1 191 ? -19.274 2.865 37.890 1.00 73.69 191 MET A CA 1
ATOM 1514 C C . MET A 1 191 ? -20.743 2.479 38.096 1.00 73.69 191 MET A C 1
ATOM 1516 O O . MET A 1 191 ? -21.541 3.280 38.582 1.00 73.69 191 MET A O 1
ATOM 1520 N N . GLU A 1 192 ? -21.116 1.240 37.772 1.00 75.38 192 GLU A N 1
ATOM 1521 C CA . GLU A 1 192 ? -22.468 0.732 38.007 1.00 75.38 192 GLU A CA 1
ATOM 1522 C C . GLU A 1 192 ? -22.785 0.658 39.505 1.00 75.38 192 GLU A C 1
ATOM 1524 O O . GLU A 1 192 ? -23.847 1.109 39.943 1.00 75.38 192 GLU A O 1
ATOM 1529 N N . ARG A 1 193 ? -21.838 0.173 40.318 1.00 76.94 193 ARG A N 1
ATOM 1530 C CA . ARG A 1 193 ? -21.964 0.186 41.779 1.00 76.94 193 ARG A CA 1
ATOM 1531 C C . ARG A 1 193 ? -22.146 1.607 42.316 1.00 76.94 193 ARG A C 1
ATOM 1533 O O . ARG A 1 193 ? -23.017 1.818 43.158 1.00 76.94 193 ARG A O 1
ATOM 1540 N N . GLU A 1 194 ? -21.357 2.571 41.852 1.00 73.56 194 GLU A N 1
ATOM 1541 C CA . GLU A 1 194 ? -21.490 3.980 42.244 1.00 73.56 194 GLU A CA 1
ATOM 1542 C C . GL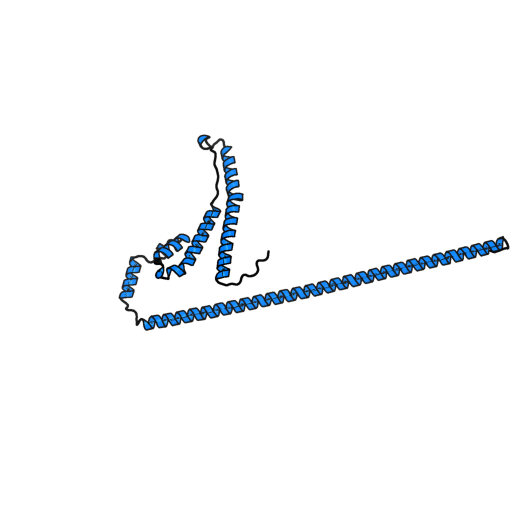U A 1 194 ? -22.853 4.553 41.843 1.00 73.56 194 GLU A C 1
ATOM 1544 O O . GLU A 1 194 ? -23.518 5.185 42.663 1.00 73.56 194 GLU A O 1
ATOM 1549 N N . SER A 1 195 ? -23.324 4.255 40.628 1.00 76.44 195 SER A N 1
ATOM 1550 C CA . SER A 1 195 ? -24.656 4.657 40.164 1.00 76.44 195 SER A CA 1
ATOM 1551 C C . SER A 1 195 ? -25.770 4.082 41.042 1.00 76.44 195 SER A C 1
ATOM 1553 O O . SER A 1 195 ? -26.711 4.794 41.393 1.00 76.44 195 SER A O 1
ATOM 1555 N N . LEU A 1 196 ? -25.668 2.814 41.449 1.00 79.25 196 LEU A N 1
ATOM 1556 C CA . LEU A 1 196 ? -26.633 2.186 42.355 1.00 79.25 196 LEU A CA 1
ATOM 1557 C C . LEU A 1 196 ? -26.605 2.810 43.753 1.00 79.25 196 LEU A C 1
ATOM 1559 O O . LEU A 1 196 ? -27.664 3.022 44.342 1.00 79.25 196 LEU A O 1
ATOM 1563 N N . ILE A 1 197 ? -25.420 3.137 44.275 1.00 77.62 197 ILE A N 1
ATOM 1564 C CA . ILE A 1 197 ? -25.280 3.834 45.561 1.00 77.62 197 ILE A CA 1
ATOM 1565 C C . ILE A 1 197 ? -25.920 5.224 45.486 1.00 77.62 197 ILE A C 1
ATOM 1567 O O . ILE A 1 197 ? -26.670 5.586 46.392 1.00 77.62 197 ILE A O 1
ATOM 1571 N N . LEU A 1 198 ? -25.679 5.973 44.406 1.00 79.88 198 LEU A N 1
ATOM 1572 C CA . LEU A 1 198 ? -26.303 7.278 44.175 1.00 79.88 198 LEU A CA 1
ATOM 1573 C C . LEU A 1 198 ? -27.829 7.159 44.106 1.00 79.88 198 LEU A C 1
ATOM 1575 O O . LEU A 1 198 ? -28.520 7.842 44.854 1.00 79.88 198 LEU A O 1
ATOM 1579 N N . LYS A 1 199 ? -28.363 6.214 43.320 1.00 77.50 199 LYS A N 1
ATOM 1580 C CA . LYS A 1 199 ? -29.813 5.954 43.248 1.00 77.50 199 LYS A CA 1
ATOM 1581 C C . LYS A 1 199 ? -30.413 5.582 44.604 1.00 77.50 199 LYS A C 1
ATOM 1583 O O . LYS A 1 199 ? -31.516 6.016 44.929 1.00 77.50 199 LYS A O 1
ATOM 1588 N N . LEU A 1 200 ? -29.709 4.781 45.405 1.00 82.25 200 LEU A N 1
ATOM 1589 C CA . LEU A 1 200 ? -30.154 4.416 46.751 1.00 82.25 200 LEU A CA 1
ATOM 1590 C C . LEU A 1 200 ? -30.138 5.625 47.697 1.00 82.25 200 LEU A C 1
ATOM 1592 O O . LEU A 1 200 ? -31.042 5.769 48.519 1.00 82.25 200 LEU A O 1
ATOM 1596 N N . SER A 1 201 ? -29.123 6.482 47.587 1.00 82.00 201 SER A N 1
ATOM 1597 C CA . SER A 1 201 ? -29.026 7.737 48.335 1.00 82.00 201 SER A CA 1
ATOM 1598 C C . SER A 1 201 ? -30.175 8.680 47.978 1.00 82.00 201 SER A C 1
ATOM 1600 O O . SER A 1 201 ? -30.857 9.169 48.876 1.00 82.00 201 SER A O 1
ATOM 1602 N N . ASP A 1 202 ? -30.464 8.857 46.688 1.00 82.31 202 ASP A N 1
ATOM 1603 C CA . ASP A 1 202 ? -31.588 9.668 46.209 1.00 82.31 202 ASP A CA 1
ATOM 1604 C C . ASP A 1 202 ? -32.932 9.116 46.694 1.00 82.31 202 ASP A C 1
ATOM 1606 O O . ASP A 1 202 ? -33.759 9.863 47.214 1.00 82.31 202 ASP A O 1
ATOM 1610 N N . ALA A 1 203 ? -33.137 7.796 46.618 1.00 80.75 203 ALA A N 1
ATOM 1611 C CA . ALA A 1 203 ? -34.346 7.153 47.130 1.00 80.75 203 ALA A CA 1
ATOM 1612 C C . ALA A 1 203 ? -34.514 7.342 48.649 1.00 80.75 203 ALA A C 1
ATOM 1614 O O . ALA A 1 203 ? -35.624 7.580 49.129 1.00 80.75 203 ALA A O 1
ATOM 1615 N N . ARG A 1 204 ? -33.418 7.274 49.419 1.00 79.25 204 ARG A N 1
ATOM 1616 C CA . ARG A 1 204 ? -33.433 7.566 50.862 1.00 79.25 204 ARG A CA 1
ATOM 1617 C C . ARG A 1 204 ? -33.739 9.034 51.142 1.00 79.25 204 ARG A C 1
ATOM 1619 O O . ARG A 1 204 ? -34.529 9.306 52.039 1.00 79.25 204 ARG A O 1
ATOM 1626 N N . ASN A 1 205 ? -33.163 9.961 50.381 1.00 77.81 205 ASN A N 1
ATOM 1627 C CA . ASN A 1 205 ? -33.440 11.390 50.525 1.00 77.81 205 ASN A CA 1
ATOM 1628 C C . ASN A 1 205 ? -34.913 11.700 50.231 1.00 77.81 205 ASN A C 1
ATOM 1630 O O . ASN A 1 205 ? -35.566 12.338 51.052 1.00 77.81 205 ASN A O 1
ATOM 1634 N N . LEU A 1 206 ? -35.466 11.154 49.144 1.00 78.69 206 LEU A N 1
ATOM 1635 C CA . LEU A 1 206 ? -36.891 11.263 48.809 1.00 78.69 206 LEU A CA 1
ATOM 1636 C C . LEU A 1 206 ? -37.789 10.688 49.911 1.00 78.69 206 LEU A C 1
ATOM 1638 O O . LEU A 1 206 ? -38.777 11.310 50.294 1.00 78.69 206 LEU A O 1
ATOM 1642 N N . SER A 1 207 ? -37.433 9.526 50.463 1.00 83.94 207 SER A N 1
ATOM 1643 C CA . SER A 1 207 ? -38.153 8.915 51.586 1.00 83.94 207 SER A CA 1
ATOM 1644 C C . SER A 1 207 ? -38.120 9.801 52.841 1.00 83.94 207 SER A C 1
ATOM 1646 O O . SER A 1 207 ? -39.148 10.004 53.484 1.00 83.94 207 SER A O 1
ATOM 1648 N N . ILE A 1 208 ? -36.969 10.398 53.167 1.00 75.25 208 ILE A N 1
ATOM 1649 C CA . ILE A 1 208 ? -36.833 11.339 54.290 1.00 75.25 208 ILE A CA 1
ATOM 1650 C C . ILE A 1 208 ? -37.663 12.607 54.053 1.00 75.25 208 ILE A C 1
ATOM 1652 O O . ILE A 1 208 ? -38.295 13.105 54.986 1.00 75.25 208 ILE A O 1
ATOM 1656 N N . GLU A 1 209 ? -37.681 13.141 52.833 1.00 79.94 209 GLU A N 1
ATOM 1657 C CA . GLU A 1 209 ? -38.505 14.301 52.484 1.00 79.94 209 GLU A CA 1
ATOM 1658 C C . GLU A 1 209 ? -40.001 13.999 52.591 1.00 79.94 209 GLU A C 1
ATOM 1660 O O . GLU A 1 209 ? -40.740 14.805 53.157 1.00 79.94 209 GLU A O 1
ATOM 1665 N N . GLN A 1 210 ? -40.441 12.818 52.151 1.00 79.44 210 GLN A N 1
ATOM 1666 C CA . GLN A 1 210 ? -41.821 12.357 52.326 1.00 79.44 210 GLN A CA 1
ATOM 1667 C C . GLN A 1 210 ? -42.192 12.236 53.808 1.00 79.44 210 GLN A C 1
ATOM 1669 O O . GLN A 1 210 ? -43.215 12.776 54.222 1.00 79.44 210 GLN A O 1
ATOM 1674 N N . ILE A 1 211 ? -41.328 11.635 54.635 1.00 74.06 211 ILE A N 1
ATOM 1675 C CA . ILE A 1 211 ? -41.545 11.535 56.088 1.00 74.06 211 ILE A CA 1
ATOM 1676 C C . ILE A 1 211 ? -41.653 12.929 56.728 1.00 74.06 211 ILE A C 1
ATOM 1678 O O . ILE A 1 211 ? -42.507 13.149 57.587 1.00 74.06 211 ILE A O 1
ATOM 1682 N N . LYS A 1 212 ? -40.824 13.897 56.309 1.00 76.88 212 LYS A N 1
ATOM 1683 C CA . LYS A 1 212 ? -40.917 15.290 56.783 1.00 76.88 212 LYS A CA 1
ATOM 1684 C C . LYS A 1 212 ? -42.224 15.958 56.354 1.00 76.88 212 LYS A C 1
ATOM 1686 O O . LYS A 1 212 ? -42.827 16.659 57.165 1.00 76.88 212 LYS A O 1
ATOM 1691 N N . ALA A 1 213 ? -42.658 15.750 55.112 1.00 82.00 213 ALA A N 1
ATOM 1692 C CA . ALA A 1 213 ? -43.911 16.293 54.597 1.00 82.00 213 ALA A CA 1
ATOM 1693 C C . ALA A 1 213 ? -45.128 15.713 55.338 1.00 82.00 213 ALA A C 1
ATOM 1695 O O . ALA A 1 213 ? -46.007 16.467 55.759 1.00 82.00 213 ALA A O 1
ATOM 1696 N N . ASP A 1 214 ? -45.143 14.401 55.579 1.00 75.38 214 ASP A N 1
ATOM 1697 C CA . ASP A 1 214 ? -46.195 13.730 56.344 1.00 75.38 214 ASP A CA 1
ATOM 1698 C C . ASP A 1 214 ? -46.206 14.181 57.806 1.00 75.38 214 ASP A C 1
ATOM 1700 O O . ASP A 1 214 ? -47.270 14.484 58.348 1.00 75.38 214 ASP A O 1
ATOM 1704 N N . LEU A 1 215 ? -45.036 14.318 58.439 1.00 77.50 215 LEU A N 1
ATOM 1705 C CA . LEU A 1 215 ? -44.935 14.851 59.797 1.00 77.50 215 LEU A CA 1
ATOM 1706 C C . LEU A 1 215 ? -45.467 16.288 59.880 1.00 77.50 215 LEU A C 1
ATOM 1708 O O . LEU A 1 215 ? -46.221 16.609 60.799 1.00 77.50 215 LEU A O 1
ATOM 1712 N N . ALA A 1 216 ? -45.123 17.146 58.915 1.00 81.12 216 ALA A N 1
ATOM 1713 C CA . ALA A 1 216 ? -45.638 18.511 58.843 1.00 81.12 216 ALA A CA 1
ATOM 1714 C C . ALA A 1 216 ? -47.162 18.530 58.648 1.00 81.12 216 ALA A C 1
ATOM 1716 O O . ALA A 1 216 ? -47.858 19.302 59.309 1.00 81.12 216 ALA A O 1
ATOM 1717 N N . LYS A 1 217 ? -47.696 17.644 57.798 1.00 82.56 217 LYS A N 1
ATOM 1718 C CA . LYS A 1 217 ? -49.139 17.480 57.589 1.00 82.56 217 LYS A CA 1
ATOM 1719 C C . LYS A 1 217 ? -49.844 17.049 58.874 1.00 82.56 217 LYS A C 1
ATOM 1721 O O . LYS A 1 217 ? -50.823 17.683 59.260 1.00 82.56 217 LYS A O 1
ATOM 1726 N N . VAL A 1 218 ? -49.333 16.029 59.566 1.00 81.62 218 VAL A N 1
ATOM 1727 C CA . VAL A 1 218 ? -49.882 15.566 60.852 1.00 81.62 218 VAL A CA 1
ATOM 1728 C C . VAL A 1 218 ? -49.839 16.692 61.886 1.00 81.62 218 VAL A C 1
ATOM 1730 O O . VAL A 1 218 ? -50.862 16.991 62.501 1.00 81.62 218 VAL A O 1
ATOM 1733 N N . ALA A 1 219 ? -48.709 17.390 62.014 1.00 77.94 219 ALA A N 1
ATOM 1734 C CA . ALA A 1 219 ? -48.570 18.518 62.931 1.00 77.94 219 ALA A CA 1
ATOM 1735 C C . ALA A 1 219 ? -49.569 19.651 62.632 1.00 77.94 219 ALA A C 1
ATOM 1737 O O . ALA A 1 219 ? -50.177 20.182 63.561 1.00 77.94 219 ALA A O 1
ATOM 1738 N N . MET A 1 220 ? -49.796 19.993 61.356 1.00 81.00 220 MET A N 1
ATOM 1739 C CA . MET A 1 220 ? -50.823 20.970 60.974 1.00 81.00 220 MET A CA 1
ATOM 1740 C C . MET A 1 220 ? -52.234 20.484 61.312 1.00 81.00 220 MET A C 1
ATOM 1742 O O . MET A 1 220 ? -53.025 21.256 61.845 1.00 81.00 220 MET A O 1
ATOM 1746 N N . THR A 1 221 ? -52.561 19.214 61.054 1.00 83.06 221 THR A N 1
ATOM 1747 C CA . THR A 1 221 ? -53.892 18.683 61.392 1.00 83.06 221 THR A CA 1
ATOM 1748 C C . THR A 1 221 ? -54.155 18.690 62.894 1.00 83.06 221 THR A C 1
ATOM 1750 O O . THR A 1 221 ? -55.240 19.084 63.311 1.00 83.06 221 THR A O 1
ATOM 1753 N N . GLU A 1 222 ? -53.171 18.320 63.715 1.00 80.88 222 GLU A N 1
ATOM 1754 C CA . GLU A 1 222 ? -53.295 18.358 65.174 1.00 80.88 222 GLU A CA 1
ATOM 1755 C C . GLU A 1 222 ? -53.391 19.791 65.698 1.00 80.88 222 GLU A C 1
ATOM 1757 O O . GLU A 1 222 ? -54.195 20.073 66.586 1.00 80.88 222 GLU A O 1
ATOM 1762 N N . LYS A 1 223 ? -52.644 20.727 65.103 1.00 80.12 223 LYS A N 1
ATOM 1763 C CA . LYS A 1 223 ? -52.776 22.153 65.411 1.00 80.12 223 LYS A CA 1
ATOM 1764 C C . LYS A 1 223 ? -54.183 22.665 65.091 1.00 80.12 223 LYS A C 1
ATOM 1766 O O . LYS A 1 223 ? -54.808 23.250 65.968 1.00 80.12 223 LYS A O 1
ATOM 1771 N N . ASN A 1 224 ? -54.706 22.378 63.900 1.00 82.69 224 ASN A N 1
ATOM 1772 C CA . ASN A 1 224 ? -56.052 22.793 63.497 1.00 82.69 224 ASN A CA 1
ATOM 1773 C C . ASN A 1 224 ? -57.131 22.167 64.388 1.00 82.69 224 ASN A C 1
ATOM 1775 O O . ASN A 1 224 ? -58.060 22.855 64.789 1.00 82.69 224 ASN A O 1
ATOM 1779 N N . LYS A 1 225 ? -57.010 20.881 64.750 1.00 78.00 225 LYS A N 1
ATOM 1780 C CA . LYS A 1 225 ? -57.923 20.239 65.713 1.00 78.00 225 LYS A CA 1
ATOM 1781 C C . LYS A 1 225 ? -57.875 20.924 67.073 1.00 78.00 225 LYS A C 1
ATOM 1783 O O . LYS A 1 225 ? -58.912 21.113 67.696 1.00 78.00 225 LYS A O 1
ATOM 1788 N N . ARG A 1 226 ? -56.679 21.286 67.541 1.00 73.06 226 ARG A N 1
ATOM 1789 C CA . ARG A 1 226 ? -56.503 21.984 68.815 1.00 73.06 226 ARG A CA 1
ATOM 1790 C C . ARG A 1 226 ? -57.115 23.381 68.778 1.00 73.06 226 ARG A C 1
ATOM 1792 O O . ARG A 1 226 ? -57.758 23.758 69.749 1.00 73.06 226 ARG A O 1
ATOM 1799 N N . GLU A 1 227 ? -56.934 24.117 67.687 1.00 78.75 227 GLU A N 1
ATOM 1800 C CA . GLU A 1 227 ? -57.567 25.423 67.467 1.00 78.75 227 GLU A CA 1
ATOM 1801 C C . GLU A 1 227 ? -59.092 25.291 67.416 1.00 78.75 227 GLU A C 1
ATOM 1803 O O . GLU A 1 227 ? -59.767 25.940 68.203 1.00 78.75 227 GLU A O 1
ATOM 1808 N N . LEU A 1 228 ? -59.627 24.353 66.627 1.00 80.19 228 LEU A N 1
ATOM 1809 C CA . LEU A 1 228 ? -61.063 24.060 66.576 1.00 80.19 228 LEU A CA 1
ATOM 1810 C C . LEU A 1 228 ? -61.630 23.684 67.946 1.00 80.19 228 LEU A C 1
ATOM 1812 O O . LEU A 1 228 ? -62.685 24.173 68.324 1.00 80.19 228 LEU A O 1
ATOM 1816 N N . TYR A 1 229 ? -60.928 22.853 68.716 1.00 77.56 229 TYR A N 1
ATOM 1817 C CA . TYR A 1 229 ? -61.344 22.483 70.068 1.00 77.56 229 TYR A CA 1
ATOM 1818 C C . TYR A 1 229 ? -61.333 23.682 71.029 1.00 77.56 229 TYR A C 1
ATOM 1820 O O . TYR A 1 229 ? -62.209 23.808 71.885 1.00 77.56 229 TYR A O 1
ATOM 1828 N N . ILE A 1 230 ? -60.343 24.571 70.909 1.00 77.00 230 ILE A N 1
ATOM 1829 C CA . ILE A 1 230 ? -60.282 25.813 71.688 1.00 77.00 230 ILE A CA 1
ATOM 1830 C C . ILE A 1 230 ? -61.439 26.737 71.297 1.00 77.00 230 ILE A C 1
ATOM 1832 O O . ILE A 1 230 ? -62.113 27.256 72.185 1.00 77.00 230 ILE A O 1
ATOM 1836 N N . ASP A 1 231 ? -61.706 26.897 70.005 1.00 78.38 231 ASP A N 1
ATOM 1837 C CA . ASP A 1 231 ? -62.801 27.717 69.490 1.00 78.38 231 ASP A CA 1
ATOM 1838 C C . ASP A 1 231 ? -64.163 27.157 69.907 1.00 78.38 231 ASP A C 1
ATOM 1840 O O . ASP A 1 231 ? -65.022 27.903 70.371 1.00 78.38 231 ASP A O 1
ATOM 1844 N N . GLU A 1 232 ? -64.344 25.839 69.855 1.00 73.06 232 GLU A N 1
ATOM 1845 C CA . GLU A 1 232 ? -65.549 25.157 70.325 1.00 73.06 232 GLU A CA 1
ATOM 1846 C C . GLU A 1 232 ? -65.734 25.320 71.839 1.00 73.06 232 GLU A C 1
ATOM 1848 O O . GLU A 1 232 ? -66.836 25.597 72.314 1.00 73.06 232 GLU A O 1
ATOM 1853 N N . LYS A 1 233 ? -64.653 25.212 72.621 1.00 73.00 233 LYS A N 1
ATOM 1854 C CA . LYS A 1 233 ? -64.683 25.483 74.063 1.00 73.00 233 LYS A CA 1
ATOM 1855 C C . LYS A 1 233 ? -65.056 26.940 74.346 1.00 73.00 233 LYS A C 1
ATOM 1857 O O . LYS A 1 233 ? -65.854 27.196 75.247 1.00 73.00 233 LYS A O 1
ATOM 1862 N N . ASN A 1 234 ? -64.506 27.886 73.590 1.00 72.31 234 ASN A N 1
ATOM 1863 C CA . ASN A 1 234 ? -64.830 29.306 73.715 1.00 72.31 234 ASN A CA 1
ATOM 1864 C C . ASN A 1 234 ? -66.297 29.577 73.343 1.00 72.31 234 ASN A C 1
ATOM 1866 O O . ASN A 1 234 ? -66.984 30.303 74.061 1.00 72.31 234 ASN A O 1
ATOM 1870 N N . LEU A 1 235 ? -66.805 28.931 72.292 1.00 70.19 235 LEU A N 1
ATOM 1871 C CA . LEU A 1 235 ? -68.205 29.009 71.878 1.00 70.19 235 LEU A CA 1
ATOM 1872 C C . LEU A 1 235 ? -69.144 28.428 72.946 1.00 70.19 235 LEU A C 1
ATOM 1874 O O . LEU A 1 235 ? -70.133 29.070 73.308 1.00 70.19 235 LEU A O 1
ATOM 1878 N N . LYS A 1 236 ? -68.803 27.261 73.513 1.00 67.12 236 LYS A N 1
ATOM 1879 C CA . LYS A 1 236 ? -69.523 26.623 74.631 1.00 67.12 236 LYS A CA 1
ATOM 1880 C C . LYS A 1 236 ? -69.599 27.539 75.857 1.00 67.12 236 LYS A C 1
ATOM 1882 O O . LYS A 1 236 ? -70.655 27.636 76.477 1.00 67.12 236 LYS A O 1
ATOM 1887 N N . LEU A 1 237 ? -68.515 28.249 76.181 1.00 66.81 237 LEU A N 1
ATOM 1888 C CA . LEU A 1 237 ? -68.477 29.215 77.286 1.00 66.81 237 LEU A CA 1
ATOM 1889 C C . LEU A 1 237 ? -69.329 30.470 77.026 1.00 66.81 237 LEU A C 1
ATOM 1891 O O . LEU A 1 237 ? -69.851 31.043 77.977 1.00 66.81 237 LEU A O 1
ATOM 1895 N N . GLN A 1 238 ? -69.480 30.895 75.768 1.00 66.19 238 GLN A N 1
ATOM 1896 C CA . GLN A 1 238 ? -70.255 32.088 75.406 1.00 66.19 238 GLN A CA 1
ATOM 1897 C C . GLN A 1 238 ? -71.757 31.828 75.225 1.00 66.19 238 GLN A C 1
ATOM 1899 O O . GLN A 1 238 ? -72.557 32.721 75.488 1.00 66.19 238 GLN A O 1
ATOM 1904 N N . THR A 1 239 ? -72.150 30.636 74.769 1.00 66.75 239 THR A N 1
ATOM 1905 C CA . THR A 1 239 ? -73.538 30.355 74.344 1.00 66.75 239 THR A CA 1
ATOM 1906 C C . THR A 1 239 ? -74.265 29.314 75.197 1.00 66.75 239 THR A C 1
ATOM 1908 O O . THR A 1 239 ? -75.479 29.178 75.082 1.00 66.75 239 THR A O 1
ATOM 1911 N N . GLY A 1 240 ? -73.567 28.593 76.085 1.00 59.47 240 GLY A N 1
ATOM 1912 C CA . GLY A 1 240 ? -74.177 27.647 77.030 1.00 59.47 240 GLY A CA 1
ATOM 1913 C C . GLY A 1 240 ? -74.745 26.359 76.415 1.00 59.47 240 GLY A C 1
ATOM 1914 O O . GLY A 1 240 ? -75.177 25.481 77.159 1.00 59.47 240 GLY A O 1
ATOM 1915 N N . GLN A 1 241 ? -74.711 26.200 75.091 1.00 55.38 241 GLN A N 1
ATOM 1916 C CA . GLN A 1 241 ? -75.003 24.944 74.402 1.00 55.38 241 GLN A CA 1
ATOM 1917 C C . GLN A 1 241 ? -73.899 24.645 73.393 1.00 55.38 241 GLN A C 1
ATOM 1919 O O . GLN A 1 241 ? -73.566 25.462 72.541 1.00 55.38 241 GLN A O 1
ATOM 1924 N N . GLY A 1 242 ? -73.314 23.460 73.522 1.00 52.09 242 GLY A N 1
ATOM 1925 C CA . GLY A 1 242 ? -72.447 22.892 72.503 1.00 52.09 242 GLY A CA 1
ATOM 1926 C C . GLY A 1 242 ? -73.239 22.063 71.511 1.00 52.09 242 GLY A C 1
ATOM 1927 O O . GLY A 1 242 ? -74.249 21.472 71.895 1.00 52.09 242 GLY A O 1
ATOM 1928 N N . ILE A 1 243 ? -72.740 21.985 70.280 1.00 51.44 243 ILE A N 1
ATOM 1929 C CA . ILE A 1 243 ? -73.025 20.835 69.415 1.00 51.44 243 ILE A CA 1
ATOM 1930 C C . ILE A 1 243 ? -72.306 19.609 70.001 1.00 51.44 243 ILE A C 1
ATOM 1932 O O . ILE A 1 243 ? -71.220 19.794 70.614 1.00 51.44 243 ILE A O 1
#

Secondary structure (DSSP, 8-state):
---------HHHHHHHHHHHHHHHHHHHHHHIIIIIHHHHHHHHHHHHH-SSS-GGG---------HHHHHHHHHHHHHHHHHTHHHHT-GGG---HHHHHHHHHHHTT--HHHHSPPHHHHHHHHHHHHHSPPS-HHHHHHHHHHHHHHHHHHHHHHHHHHHHHHHHHHHHHHHHHHHHHHHHHHHHHHHHHHHHHHHHHHHHHHHHHHHHHHHHHHHHHHHHHHHHHHHHHHHHHHHS---

Foldseek 3Di:
DDDPDQDPDPVSVVVVVVVVLVVQLVVLVCCQVPPVVVVVVVVLVVLLVDPVDDPVVNDDDDDDGCPSNVVSVLVVVLVVLVVCQVVCVDCVVVHPPLVSVCVNCVSVVHHSVVVDDDPVRVVVVVVVCVVDPDDPPVVVVVVVVVVVVVVVVVVVVVVVVVVVVVVVVVVVVVVVVVVVVVVVVVVVVVVVVVVVVVVVVVVVVVVVVVVVVVVVVVVVVVVVVVVVVVVQVVVCVVPVDGD

pLDDT: mean 76.15, std 11.18, range [36.03, 91.19]

Radius of gyration: 45.91 Å; chains: 1; bounding box: 116×76×112 Å

Sequence (243 aa):
GQQGAAPETLGGTQILNNNASTVMRRIARTYDDKVTEPHIRRYYEWLLLDSDVPESEKGDYKIVARGSSALVERDIQNQTIAQMGAMVINPAFGIDPKRWIAEYFRSQRLDPKTFMFTDEELRKLAEQAAQNPPQDPRQITAQATVQAAEIRSKAVVEVAQADVAEKTTQRELDLQDAREDRAFRLQLAQMERESLILKLSDARNLSIEQIKADLAKVAMTEKNKRELYIDEKNLKLQTGQGI